Protein AF-X8EVR8-F1 (afdb_monomer_lite)

Secondary structure (DSSP, 8-state):
-HHHHHH-S---SS------SS--EEETTTTEEEEEETTEEEEEES-SGGGSTTTTTSTTHHHHHHHHHTTSS-------SS-TT-------GGGSS-TTHHHHHHHHHHHHHHHHHHHHTT-------------PPPPP---------------------------------------------------------SS--S-PPPP-SHHHHHHHHHHHHHHHHHHHT-

pLDDT: mean 71.97, std 21.54, range [31.59, 96.81]

InterPro domains:
  IPR025646 Domain of unknown function DUF4350 [PF14258] (2-68)

Radius of gyration: 44.34 Å; chains: 1; bounding box: 99×51×117 Å

Sequence (230 aa):
MREANRAGSVQFGPSNTYTAEQPLTSCYDGVLVRYRDRARTVTVVGNTTFMTNGNLLRAGNAALAMNLAGARPRLIWYAPQHIEGEKSASATLFDLIPSKVDWIVIQLCVTVILLAAWKGRRLGPLVAEDLRSWCERPRPSRAAADCTGPDGRGIGPPRHCAPRRCIGCCPRRPRSPRARSRRGDSRRPAQPIESRIGAAHTFRPAPATDTDLVHLARALDDIERQVAHR

Structure (mmCIF, N/CA/C/O backbone):
data_AF-X8EVR8-F1
#
_entry.id   AF-X8EVR8-F1
#
loop_
_atom_site.group_PDB
_atom_site.id
_atom_site.type_symbol
_atom_site.label_atom_id
_atom_site.label_alt_id
_atom_site.label_comp_id
_atom_site.label_asym_id
_atom_site.label_entity_id
_atom_site.label_seq_id
_atom_site.pdbx_PDB_ins_code
_atom_site.Cartn_x
_atom_site.Cartn_y
_atom_site.Cartn_z
_atom_site.occupancy
_atom_site.B_iso_or_equiv
_atom_site.auth_seq_id
_atom_site.auth_comp_id
_atom_site.auth_asym_id
_atom_site.auth_atom_id
_atom_site.pdbx_PDB_model_num
ATOM 1 N N . MET A 1 1 ? -2.691 -2.765 17.929 1.00 86.75 1 MET A N 1
ATOM 2 C CA . MET A 1 1 ? -3.763 -1.936 17.325 1.00 86.75 1 MET A CA 1
ATOM 3 C C . MET A 1 1 ? -5.024 -2.794 17.246 1.00 86.75 1 MET A C 1
ATOM 5 O O . MET A 1 1 ? -4.927 -3.905 16.743 1.00 86.75 1 MET A O 1
ATOM 9 N N . ARG A 1 2 ? -6.172 -2.375 17.802 1.00 91.44 2 ARG A N 1
ATOM 10 C CA . ARG A 1 2 ? -7.339 -3.277 17.978 1.00 91.44 2 ARG A CA 1
ATOM 11 C C . ARG A 1 2 ? -7.955 -3.696 16.641 1.00 91.44 2 ARG A C 1
ATOM 13 O O . ARG A 1 2 ? -8.396 -4.827 16.494 1.00 91.44 2 ARG A O 1
ATOM 20 N N . GLU A 1 3 ? -7.970 -2.778 15.689 1.00 92.62 3 GLU A N 1
ATOM 21 C CA . GLU A 1 3 ? -8.564 -2.901 14.362 1.00 92.62 3 GLU A CA 1
ATOM 22 C C . GLU A 1 3 ? -7.840 -3.963 13.524 1.00 92.62 3 GLU A C 1
ATOM 24 O O . GLU A 1 3 ? -8.486 -4.847 12.968 1.00 92.62 3 GLU A O 1
ATOM 29 N N . ALA A 1 4 ? -6.503 -3.922 13.526 1.00 93.62 4 ALA A N 1
ATOM 30 C CA . ALA A 1 4 ? -5.647 -4.924 12.892 1.00 93.62 4 ALA A CA 1
ATOM 31 C C . ALA A 1 4 ? -5.758 -6.287 13.590 1.00 93.62 4 ALA A C 1
ATOM 33 O O . ALA A 1 4 ? -6.004 -7.304 12.950 1.00 93.62 4 ALA A O 1
ATOM 34 N N . ASN A 1 5 ? -5.682 -6.302 14.926 1.00 93.81 5 ASN A N 1
ATOM 35 C CA . ASN A 1 5 ? -5.756 -7.545 15.698 1.00 93.81 5 ASN A CA 1
ATOM 36 C C . ASN A 1 5 ? -7.087 -8.285 15.483 1.00 93.81 5 ASN A C 1
ATOM 38 O O . ASN A 1 5 ? -7.112 -9.509 15.453 1.00 93.81 5 ASN A O 1
ATOM 42 N N . ARG A 1 6 ? -8.193 -7.549 15.320 1.00 93.81 6 ARG A N 1
ATOM 43 C CA . ARG A 1 6 ? -9.516 -8.121 15.023 1.00 93.81 6 ARG A CA 1
ATOM 44 C C . ARG A 1 6 ? -9.671 -8.592 13.583 1.00 93.81 6 ARG A C 1
ATOM 46 O O . ARG A 1 6 ? -10.482 -9.474 13.337 1.00 93.81 6 ARG A O 1
ATOM 53 N N . ALA A 1 7 ? -8.957 -7.976 12.645 1.00 94.31 7 ALA A N 1
ATOM 54 C CA . ALA A 1 7 ? -9.010 -8.365 11.241 1.00 94.31 7 ALA A CA 1
ATOM 55 C C . ALA A 1 7 ? -8.225 -9.654 10.959 1.00 94.31 7 ALA A C 1
ATOM 57 O O . ALA A 1 7 ? -8.539 -10.361 10.005 1.00 94.31 7 ALA A O 1
ATOM 58 N N . GLY A 1 8 ? -7.225 -9.973 11.787 1.00 94.12 8 GLY A N 1
ATOM 59 C CA . GLY A 1 8 ? -6.364 -11.134 11.581 1.00 94.12 8 GLY A CA 1
ATOM 60 C C . GLY A 1 8 ? -5.446 -10.938 10.376 1.00 94.12 8 GLY A C 1
ATOM 61 O O . GLY A 1 8 ? -4.913 -9.846 10.175 1.00 94.12 8 GLY A O 1
ATOM 62 N N . SER A 1 9 ? -5.237 -11.987 9.578 1.00 93.38 9 SER A N 1
ATOM 63 C CA . SER A 1 9 ? -4.397 -11.922 8.375 1.00 93.38 9 SER A CA 1
ATOM 64 C C . SER A 1 9 ? -5.064 -11.107 7.265 1.00 93.38 9 SER A C 1
ATOM 66 O O . SER A 1 9 ? -6.218 -11.360 6.931 1.00 93.38 9 SER A O 1
ATOM 68 N N . VAL A 1 10 ? -4.329 -10.188 6.641 1.00 94.69 10 VAL A N 1
ATOM 69 C CA . VAL A 1 10 ? -4.809 -9.302 5.564 1.00 94.69 10 VAL A CA 1
ATOM 70 C C . VAL A 1 10 ? -3.853 -9.395 4.377 1.00 94.69 10 VAL A C 1
ATOM 72 O O . VAL A 1 10 ? -2.647 -9.544 4.566 1.00 94.69 10 VAL A O 1
ATOM 75 N N . GLN A 1 11 ? -4.383 -9.318 3.157 1.00 92.69 11 GLN A N 1
ATOM 76 C CA . GLN A 1 11 ? -3.609 -9.417 1.922 1.00 92.69 11 GLN A CA 1
ATOM 77 C C . GLN A 1 11 ? -3.611 -8.074 1.179 1.00 92.69 11 GLN A C 1
ATOM 79 O O . GLN A 1 11 ? -4.592 -7.719 0.525 1.00 92.69 11 GLN A O 1
ATOM 84 N N . PHE A 1 12 ? -2.489 -7.352 1.254 1.00 88.94 12 PHE A N 1
ATOM 85 C CA . PHE A 1 12 ? -2.325 -6.016 0.661 1.00 88.94 12 PHE A CA 1
ATOM 86 C C . PHE A 1 12 ? -1.741 -6.011 -0.763 1.00 88.94 12 PHE A C 1
ATOM 88 O O . PHE A 1 12 ? -1.798 -4.985 -1.434 1.00 88.94 12 PHE A O 1
ATOM 95 N N . GLY A 1 13 ? -1.191 -7.130 -1.250 1.00 86.44 13 GLY A N 1
ATOM 96 C CA . GLY A 1 13 ? -0.432 -7.141 -2.509 1.00 86.44 13 GLY A CA 1
ATOM 97 C C . GLY A 1 13 ? 0.859 -6.308 -2.406 1.00 86.44 13 GLY A C 1
ATOM 98 O O . GLY A 1 13 ? 1.397 -6.183 -1.308 1.00 86.44 13 GLY A O 1
ATOM 99 N N . PRO A 1 14 ? 1.374 -5.740 -3.514 1.00 87.69 14 PRO A N 1
ATOM 100 C CA . PRO A 1 14 ? 2.495 -4.800 -3.472 1.00 87.69 14 PRO A CA 1
ATOM 101 C C . PRO A 1 14 ? 2.092 -3.562 -2.669 1.00 87.69 14 PRO A C 1
ATOM 103 O O . PRO A 1 14 ? 1.134 -2.886 -3.033 1.00 87.69 14 PRO A O 1
ATOM 106 N N . SER A 1 15 ? 2.776 -3.270 -1.569 1.00 91.19 15 SER A N 1
ATOM 107 C CA . SER A 1 15 ? 2.387 -2.197 -0.651 1.00 91.19 15 SER A CA 1
ATOM 108 C C . SER A 1 15 ? 3.592 -1.425 -0.153 1.00 91.19 15 SER A C 1
ATOM 110 O O . SER A 1 15 ? 4.652 -2.006 0.073 1.00 91.19 15 SER A O 1
ATOM 112 N N . ASN A 1 16 ? 3.399 -0.132 0.086 1.00 92.31 16 ASN A N 1
ATOM 113 C CA . ASN A 1 16 ? 4.415 0.687 0.727 1.00 92.31 16 ASN A CA 1
ATOM 114 C C . ASN A 1 16 ? 4.476 0.359 2.223 1.00 92.31 16 ASN A C 1
ATOM 116 O O . ASN A 1 16 ? 3.448 0.195 2.879 1.00 92.31 16 ASN A O 1
ATOM 120 N N . THR A 1 17 ? 5.680 0.273 2.769 1.00 93.19 17 THR A N 1
ATOM 121 C CA . THR A 1 17 ? 5.905 0.151 4.212 1.00 93.19 17 THR A CA 1
ATOM 122 C C . THR A 1 17 ? 6.392 1.483 4.749 1.00 93.19 17 THR A C 1
ATOM 124 O O . THR A 1 17 ? 7.238 2.127 4.129 1.00 93.19 17 THR A O 1
ATOM 127 N N . TYR A 1 18 ? 5.886 1.890 5.907 1.00 90.81 18 TYR A N 1
ATOM 128 C CA . TYR A 1 18 ? 6.268 3.148 6.533 1.00 90.81 18 TYR A CA 1
ATOM 129 C C . TYR A 1 18 ? 7.139 2.908 7.758 1.00 90.81 18 TYR A C 1
ATOM 131 O O . TYR A 1 18 ? 6.815 2.106 8.635 1.00 90.81 18 TYR A O 1
ATOM 139 N N . THR A 1 19 ? 8.216 3.678 7.837 1.00 90.69 19 THR A N 1
ATOM 140 C CA . THR A 1 19 ? 9.101 3.770 8.996 1.00 90.69 19 THR A CA 1
ATOM 141 C C . THR A 1 19 ? 9.134 5.215 9.471 1.00 90.69 19 THR A C 1
ATOM 143 O O . THR A 1 19 ? 9.054 6.136 8.660 1.00 90.69 19 THR A O 1
ATOM 146 N N . ALA A 1 20 ? 9.252 5.428 10.776 1.00 87.56 20 ALA A N 1
ATOM 147 C CA . ALA A 1 20 ? 9.381 6.759 11.353 1.00 87.56 20 ALA A CA 1
ATOM 148 C C . ALA A 1 20 ? 10.416 6.740 12.478 1.00 87.56 20 ALA A C 1
ATOM 150 O O . ALA A 1 20 ? 10.565 5.731 13.163 1.00 87.56 20 ALA A O 1
ATOM 151 N N . GLU A 1 21 ? 11.085 7.871 12.688 1.00 87.31 21 GLU A N 1
ATOM 152 C CA . GLU A 1 21 ? 11.989 8.082 13.829 1.00 87.31 21 GLU A CA 1
ATOM 153 C C . GLU A 1 21 ? 11.220 8.336 15.139 1.00 87.31 21 GLU A C 1
ATOM 155 O O . GLU A 1 21 ? 11.758 8.207 16.235 1.00 87.31 21 GLU A O 1
ATOM 160 N N . GLN A 1 22 ? 9.938 8.691 15.032 1.00 86.81 22 GLN A N 1
ATOM 161 C CA . GLN A 1 22 ? 9.045 8.941 16.161 1.00 86.81 22 GLN A CA 1
ATOM 162 C C . GLN A 1 22 ? 8.307 7.664 16.599 1.00 86.81 22 GLN A C 1
ATOM 164 O O . GLN A 1 22 ? 8.169 6.732 15.803 1.00 86.81 22 GLN A O 1
ATOM 169 N N . PRO A 1 23 ? 7.749 7.627 17.829 1.00 88.19 23 PRO A N 1
ATOM 170 C CA . PRO A 1 23 ? 6.961 6.494 18.306 1.00 88.19 23 PRO A CA 1
ATOM 171 C C . PRO A 1 23 ? 5.776 6.189 17.378 1.00 88.19 23 PRO A C 1
ATOM 173 O O . PRO A 1 23 ? 4.797 6.937 17.307 1.00 88.19 23 PRO A O 1
ATOM 176 N N . LEU A 1 24 ? 5.865 5.056 16.684 1.00 92.75 24 LEU A N 1
ATOM 177 C CA . LEU A 1 24 ? 4.905 4.594 15.689 1.00 92.75 24 LEU A CA 1
ATOM 178 C C . LEU A 1 24 ? 4.391 3.212 16.086 1.00 92.75 24 LEU A C 1
ATOM 180 O O . LEU A 1 24 ? 5.169 2.319 16.407 1.00 92.75 24 LEU A O 1
ATOM 184 N N . THR A 1 25 ? 3.075 3.006 16.038 1.00 94.44 25 THR A N 1
ATOM 185 C CA . THR A 1 25 ? 2.513 1.651 16.124 1.00 94.44 25 THR A CA 1
ATOM 186 C C . THR A 1 25 ? 2.374 1.091 14.715 1.00 94.44 25 THR A C 1
ATOM 188 O O . THR A 1 25 ? 1.519 1.565 13.965 1.00 94.44 25 THR A O 1
ATOM 191 N N . SER A 1 26 ? 3.178 0.090 14.361 1.00 93.94 26 SER A N 1
ATOM 192 C CA . SER A 1 26 ? 3.111 -0.610 13.075 1.00 93.94 26 SER A CA 1
ATOM 193 C C . SER A 1 26 ? 2.418 -1.973 13.196 1.00 93.94 26 SER A C 1
ATOM 195 O O . SER A 1 26 ? 2.435 -2.625 14.241 1.00 93.94 26 SER A O 1
ATOM 197 N N . CYS A 1 27 ? 1.752 -2.390 12.124 1.00 93.88 27 CYS A N 1
ATOM 198 C CA . CYS A 1 27 ? 1.138 -3.703 11.933 1.00 93.88 27 CYS A CA 1
ATOM 199 C C . CYS A 1 27 ? 1.382 -4.146 10.481 1.00 93.88 27 CYS A C 1
ATOM 201 O O . CYS A 1 27 ? 1.590 -3.295 9.613 1.00 93.88 27 CYS A O 1
ATOM 203 N N . TYR A 1 28 ? 1.325 -5.457 10.218 1.00 93.69 28 TYR A N 1
ATOM 204 C CA . TYR A 1 28 ? 1.562 -6.038 8.885 1.00 93.69 28 TYR A CA 1
ATOM 205 C C . TYR A 1 28 ? 2.886 -5.556 8.272 1.00 93.69 28 TYR A C 1
ATOM 207 O O . TYR A 1 28 ? 2.887 -4.927 7.220 1.00 93.69 28 TYR A O 1
ATOM 215 N N . ASP A 1 29 ? 3.993 -5.745 8.996 1.00 92.25 29 ASP A N 1
ATOM 216 C CA . ASP A 1 29 ? 5.346 -5.361 8.561 1.00 92.25 29 ASP A CA 1
ATOM 217 C C . ASP A 1 29 ? 5.496 -3.887 8.136 1.00 92.25 29 ASP A C 1
ATOM 219 O O . ASP A 1 29 ? 6.281 -3.537 7.262 1.00 92.25 29 ASP A O 1
ATOM 223 N N . GLY A 1 30 ? 4.731 -2.991 8.768 1.00 92.31 30 GLY A N 1
ATOM 224 C CA . GLY A 1 30 ? 4.800 -1.551 8.502 1.00 92.31 30 GLY A CA 1
ATOM 225 C C . GLY A 1 30 ? 3.890 -1.066 7.376 1.00 92.31 30 GLY A C 1
ATOM 226 O O . GLY A 1 30 ? 3.922 0.119 7.051 1.00 92.31 30 GLY A O 1
ATOM 227 N N . VAL A 1 31 ? 3.045 -1.929 6.806 1.00 95.00 31 VAL A N 1
ATOM 228 C CA . VAL A 1 31 ? 2.038 -1.517 5.812 1.00 95.00 31 VAL A CA 1
ATOM 229 C C . VAL A 1 31 ? 0.924 -0.691 6.451 1.00 95.00 31 VAL A C 1
ATOM 231 O O . VAL A 1 31 ? 0.428 0.262 5.852 1.00 95.00 31 VAL A O 1
ATOM 234 N N . LEU A 1 32 ? 0.527 -1.034 7.677 1.00 94.75 32 LEU A N 1
ATOM 235 C CA . LEU A 1 32 ? -0.442 -0.269 8.455 1.00 94.75 32 LEU A CA 1
ATOM 236 C C . LEU A 1 32 ? 0.273 0.385 9.625 1.00 94.75 32 LEU A C 1
ATOM 238 O O . LEU A 1 32 ? 0.813 -0.306 10.491 1.00 94.75 32 LEU A O 1
ATOM 242 N N . VAL A 1 33 ? 0.225 1.709 9.692 1.00 95.62 33 VAL A N 1
ATOM 243 C CA . VAL A 1 33 ? 0.885 2.448 10.765 1.00 95.62 33 VAL A CA 1
ATOM 244 C C . VAL A 1 33 ? -0.035 3.484 11.386 1.00 95.62 33 VAL A C 1
ATOM 246 O O . VAL A 1 33 ? -0.899 4.063 10.726 1.00 95.62 33 VAL A O 1
ATOM 249 N N . ARG A 1 34 ? 0.136 3.718 12.686 1.00 94.31 34 ARG A N 1
ATOM 250 C CA . ARG A 1 34 ? -0.599 4.735 13.437 1.00 94.31 34 ARG A CA 1
ATOM 251 C C . ARG A 1 34 ? 0.353 5.557 14.275 1.00 94.31 34 ARG A C 1
ATOM 253 O O . ARG A 1 34 ? 1.092 5.010 15.094 1.00 94.31 34 ARG A O 1
ATOM 260 N N . TYR A 1 35 ? 0.253 6.866 14.114 1.00 93.94 35 TYR A N 1
ATOM 261 C CA . TYR A 1 35 ? 0.981 7.844 14.909 1.00 93.94 35 TYR A CA 1
ATOM 262 C C . TYR A 1 35 ? 0.028 8.909 15.446 1.00 93.94 35 TYR A C 1
ATOM 264 O O . TYR A 1 35 ? -1.134 9.022 15.032 1.00 93.94 35 TYR A O 1
ATOM 272 N N . ARG A 1 36 ? 0.519 9.680 16.414 1.00 93.12 36 ARG A N 1
ATOM 273 C CA . ARG A 1 36 ? -0.162 10.883 16.885 1.00 93.12 36 ARG A CA 1
ATOM 274 C C . ARG A 1 36 ? 0.520 12.106 16.298 1.00 93.12 36 ARG A C 1
ATOM 276 O O . ARG A 1 36 ? 1.701 12.316 16.534 1.00 93.12 36 ARG A O 1
ATOM 283 N N . ASP A 1 37 ? -0.249 12.916 15.585 1.00 90.75 37 ASP A N 1
ATOM 284 C CA . ASP A 1 37 ? 0.129 14.280 15.231 1.00 90.75 37 ASP A CA 1
ATOM 285 C C . ASP A 1 37 ? -0.597 15.229 16.184 1.00 90.75 37 ASP A C 1
ATOM 287 O O . ASP A 1 37 ? -1.811 15.442 16.081 1.00 90.75 37 ASP A O 1
ATOM 291 N N . ARG A 1 38 ? 0.138 15.757 17.167 1.00 89.31 38 ARG A N 1
ATOM 292 C CA . ARG A 1 38 ? -0.410 16.587 18.250 1.00 89.31 38 ARG A CA 1
ATOM 293 C C . ARG A 1 38 ? -1.577 15.876 18.959 1.00 89.31 38 ARG A C 1
ATOM 295 O O . ARG A 1 38 ? -1.378 14.856 19.610 1.00 89.31 38 ARG A O 1
ATOM 302 N N . ALA A 1 39 ? -2.802 16.390 18.820 1.00 89.19 39 ALA A N 1
ATOM 303 C CA . ALA A 1 39 ? -4.020 15.816 19.400 1.00 89.19 39 ALA A CA 1
ATOM 304 C C . ALA A 1 39 ? -4.769 14.856 18.450 1.00 89.19 39 ALA A C 1
ATOM 306 O O . ALA A 1 39 ? -5.809 14.300 18.812 1.00 89.19 39 ALA A O 1
ATOM 307 N N . ARG A 1 40 ? -4.285 14.662 17.217 1.00 90.69 40 ARG A N 1
ATOM 308 C CA . ARG A 1 40 ? -4.940 13.844 16.190 1.00 90.69 40 ARG A CA 1
ATOM 309 C C . ARG A 1 40 ? -4.251 12.492 16.087 1.00 90.69 40 ARG A C 1
ATOM 311 O O . ARG A 1 40 ? -3.033 12.385 16.090 1.00 90.69 40 ARG A O 1
ATOM 318 N N . THR A 1 41 ? -5.050 11.435 15.999 1.00 91.62 41 THR A N 1
ATOM 319 C CA . THR A 1 41 ? -4.545 10.096 15.679 1.00 91.62 41 THR A CA 1
ATOM 320 C C . THR A 1 41 ? -4.670 9.902 14.180 1.00 91.62 41 THR A C 1
ATOM 322 O O . THR A 1 41 ? -5.785 9.956 13.661 1.00 91.62 41 THR A O 1
ATOM 325 N N . VAL A 1 42 ? -3.547 9.677 13.509 1.00 92.69 42 VAL A N 1
ATOM 326 C CA . VAL A 1 42 ? -3.492 9.452 12.064 1.00 92.69 42 VAL A CA 1
ATOM 327 C C . VAL A 1 42 ? -3.152 7.987 11.832 1.00 92.69 42 VAL A C 1
ATOM 329 O O . VAL A 1 42 ? -2.245 7.444 12.460 1.00 92.69 42 VAL A O 1
ATOM 332 N N . THR A 1 43 ? -3.927 7.329 10.974 1.00 93.50 43 THR A N 1
ATOM 333 C CA . THR A 1 43 ? -3.663 5.955 10.534 1.00 93.50 43 THR A CA 1
ATOM 334 C C . THR A 1 43 ? -3.409 5.992 9.038 1.00 93.50 43 THR A C 1
ATOM 336 O O . THR A 1 43 ? -4.216 6.557 8.304 1.00 93.50 43 THR A O 1
ATOM 339 N N . VAL A 1 44 ? -2.294 5.414 8.610 1.00 93.56 44 VAL A N 1
ATOM 340 C CA . VAL A 1 44 ? -1.862 5.376 7.212 1.00 93.56 44 VAL A CA 1
ATOM 341 C C . VAL A 1 44 ? -1.777 3.919 6.785 1.00 93.56 44 VAL A C 1
ATOM 343 O O . VAL A 1 44 ? -1.311 3.072 7.551 1.00 93.56 44 VAL A O 1
ATOM 346 N N . VAL A 1 45 ? -2.253 3.633 5.574 1.00 93.62 45 VAL A N 1
ATOM 347 C CA . VAL A 1 45 ? -2.204 2.300 4.972 1.00 93.62 45 VAL A CA 1
ATOM 348 C C . VAL A 1 45 ? -1.450 2.393 3.657 1.00 93.62 45 VAL A C 1
ATOM 350 O O . VAL A 1 45 ? -1.791 3.212 2.808 1.00 93.62 45 VAL A O 1
ATOM 353 N N . GLY A 1 46 ? -0.437 1.550 3.487 1.00 92.50 46 GLY A N 1
ATOM 354 C CA . GLY A 1 46 ? 0.465 1.585 2.336 1.00 92.50 46 GLY A CA 1
ATOM 355 C C . GLY A 1 46 ? -0.107 1.032 1.041 1.00 92.50 46 GLY A C 1
ATOM 356 O O . GLY A 1 46 ? 0.579 1.040 0.021 1.00 92.50 46 GLY A O 1
ATOM 357 N N . ASN A 1 47 ? -1.343 0.535 1.074 1.00 91.56 47 ASN A N 1
ATOM 358 C CA . ASN A 1 47 ? -2.103 0.192 -0.114 1.00 91.56 47 ASN A CA 1
ATOM 359 C C . ASN A 1 47 ? -3.612 0.292 0.167 1.00 91.56 47 ASN A C 1
ATOM 361 O O . ASN A 1 47 ? -4.072 -0.079 1.244 1.00 91.56 47 ASN A O 1
ATOM 365 N N . THR A 1 48 ? -4.385 0.758 -0.812 1.00 89.31 48 THR A N 1
ATOM 366 C CA . THR A 1 48 ? -5.854 0.821 -0.799 1.00 89.31 48 THR A CA 1
ATOM 367 C C . THR A 1 48 ? -6.518 -0.361 -1.517 1.00 89.31 48 THR A C 1
ATOM 369 O O . THR A 1 48 ? -7.731 -0.538 -1.411 1.00 89.31 48 THR A O 1
ATOM 372 N N . THR A 1 49 ? -5.756 -1.216 -2.207 1.00 89.69 49 THR A N 1
ATOM 373 C CA . THR A 1 49 ? -6.269 -2.361 -2.982 1.00 89.69 49 THR A CA 1
ATOM 374 C C . THR A 1 49 ? -7.102 -3.324 -2.147 1.00 89.69 49 THR A C 1
ATOM 376 O O . THR A 1 49 ? -8.079 -3.863 -2.662 1.00 89.69 49 THR A O 1
ATOM 379 N N . PHE A 1 50 ? -6.800 -3.502 -0.858 1.00 91.19 50 PHE A N 1
ATOM 380 C CA . PHE A 1 50 ? -7.592 -4.347 0.045 1.00 91.19 50 PHE A CA 1
ATOM 381 C C . PHE A 1 50 ? -9.054 -3.872 0.190 1.00 91.19 50 PHE A C 1
ATOM 383 O O . PHE A 1 50 ? -9.927 -4.676 0.507 1.00 91.19 50 PHE A O 1
ATOM 390 N N . MET A 1 51 ? -9.336 -2.592 -0.085 1.00 90.62 51 MET A N 1
ATOM 391 C CA . MET A 1 51 ? -10.681 -1.997 -0.052 1.00 90.62 51 MET A CA 1
ATOM 392 C C . MET A 1 51 ? -11.406 -2.074 -1.404 1.00 90.62 51 MET A C 1
ATOM 394 O O . MET A 1 51 ? -12.543 -1.624 -1.518 1.00 90.62 51 MET A O 1
ATOM 398 N N . THR A 1 52 ? -10.770 -2.617 -2.446 1.00 90.94 52 THR A N 1
ATOM 399 C CA . THR A 1 52 ? -11.390 -2.759 -3.773 1.00 90.94 52 THR A CA 1
ATOM 400 C C . THR A 1 52 ? -12.310 -3.973 -3.819 1.00 90.94 52 THR A C 1
ATOM 402 O O . THR A 1 52 ? -12.006 -5.012 -3.229 1.00 90.94 52 THR A O 1
ATOM 405 N N . ASN A 1 53 ? -13.416 -3.874 -4.566 1.00 91.81 53 ASN A N 1
ATOM 406 C CA . ASN A 1 53 ? -14.438 -4.928 -4.658 1.00 91.81 53 ASN A CA 1
ATOM 407 C C . ASN A 1 53 ? -13.858 -6.318 -4.978 1.00 91.81 53 ASN A C 1
ATOM 409 O O . ASN A 1 53 ? -14.312 -7.315 -4.427 1.00 91.81 53 ASN A O 1
ATOM 413 N N . GLY A 1 54 ? -12.812 -6.391 -5.809 1.00 91.50 54 GLY A N 1
ATOM 414 C CA . GLY A 1 54 ? -12.162 -7.657 -6.169 1.00 91.50 54 GLY A CA 1
ATOM 415 C C . GLY A 1 54 ? -11.312 -8.296 -5.061 1.00 91.50 54 GLY A C 1
ATOM 416 O O . GLY A 1 54 ? -10.987 -9.480 -5.149 1.00 91.50 54 GLY A O 1
ATOM 417 N N . ASN A 1 55 ? -10.946 -7.540 -4.023 1.00 92.88 55 ASN A N 1
ATOM 418 C CA . ASN A 1 55 ? -10.055 -7.995 -2.954 1.00 92.88 55 ASN A CA 1
ATOM 419 C C . ASN A 1 55 ? -10.707 -8.011 -1.567 1.00 92.88 55 ASN A C 1
ATOM 421 O O . ASN A 1 55 ? -10.118 -8.586 -0.656 1.00 92.88 55 ASN A O 1
ATOM 425 N N . LEU A 1 56 ? -11.908 -7.448 -1.393 1.00 92.31 56 LEU A N 1
ATOM 426 C CA . LEU A 1 56 ? -12.620 -7.422 -0.106 1.00 92.31 56 LEU A CA 1
ATOM 427 C C . LEU A 1 56 ? -12.806 -8.821 0.505 1.00 92.31 56 LEU A C 1
ATOM 429 O O . LEU A 1 56 ? -12.626 -8.999 1.707 1.00 92.31 56 LEU A O 1
ATOM 433 N N . LEU A 1 57 ? -13.128 -9.814 -0.329 1.00 91.25 57 LEU A N 1
ATOM 434 C CA . LEU A 1 57 ? -13.377 -11.199 0.093 1.00 91.25 57 LEU A CA 1
ATOM 435 C C . LEU A 1 57 ? -12.097 -11.990 0.411 1.00 91.25 57 LEU A C 1
ATOM 437 O O . LEU A 1 57 ? -12.178 -13.140 0.838 1.00 91.25 57 LEU A O 1
ATOM 441 N N . ARG A 1 58 ? -10.912 -11.417 0.175 1.00 92.31 58 ARG A N 1
ATOM 442 C CA . ARG A 1 58 ? -9.643 -12.114 0.398 1.00 92.31 58 ARG A CA 1
ATOM 443 C C . ARG A 1 58 ? -9.194 -11.942 1.843 1.00 92.31 58 ARG A C 1
ATOM 445 O O . ARG A 1 58 ? -9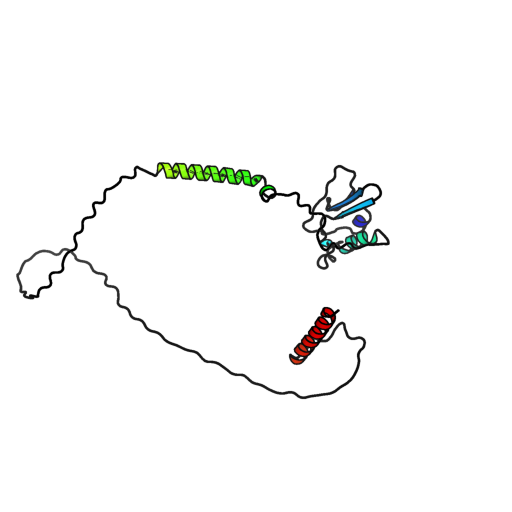.003 -10.819 2.304 1.00 92.31 58 ARG A O 1
ATOM 452 N N . ALA A 1 59 ? -8.960 -13.063 2.525 1.00 92.81 59 ALA A N 1
ATOM 453 C CA . ALA A 1 59 ? -8.487 -13.090 3.908 1.00 92.81 59 ALA A CA 1
ATOM 454 C C . ALA A 1 59 ? -9.319 -12.147 4.812 1.00 92.81 59 ALA A C 1
ATOM 456 O O . ALA A 1 59 ? -10.547 -12.160 4.762 1.00 92.81 59 ALA A O 1
ATOM 457 N N . GLY A 1 60 ? -8.665 -11.324 5.630 1.00 93.38 60 GLY A N 1
ATOM 458 C CA . GLY A 1 60 ? -9.279 -10.343 6.523 1.00 93.38 60 GLY A CA 1
ATOM 459 C C . GLY A 1 60 ? -9.482 -8.953 5.915 1.00 93.38 60 GLY A C 1
ATOM 460 O O . GLY A 1 60 ? -9.670 -8.002 6.672 1.00 93.38 60 GLY A O 1
ATOM 461 N N . ASN A 1 61 ? -9.427 -8.784 4.588 1.00 95.31 61 ASN A N 1
ATOM 462 C CA . ASN A 1 61 ? -9.476 -7.463 3.944 1.00 95.31 61 ASN A CA 1
ATOM 463 C C . ASN A 1 61 ? -10.753 -6.680 4.289 1.00 95.31 61 ASN A C 1
ATOM 465 O O . ASN A 1 61 ? -10.672 -5.535 4.741 1.00 95.31 61 ASN A O 1
ATOM 469 N N . ALA A 1 62 ? -11.926 -7.309 4.159 1.00 94.88 62 ALA A N 1
ATOM 470 C CA . ALA A 1 62 ? -13.195 -6.705 4.564 1.00 94.88 62 ALA A CA 1
ATOM 471 C C . ALA A 1 62 ? -13.227 -6.371 6.063 1.00 94.88 62 ALA A C 1
ATOM 473 O O . ALA A 1 62 ? -13.653 -5.281 6.446 1.00 94.88 62 ALA A O 1
ATOM 474 N N . ALA A 1 63 ? -12.741 -7.283 6.910 1.00 95.12 63 ALA A N 1
ATOM 475 C CA . ALA A 1 63 ? -12.706 -7.073 8.353 1.00 95.12 63 ALA A CA 1
ATOM 476 C C . ALA A 1 63 ? -11.816 -5.879 8.719 1.00 95.12 63 ALA A C 1
ATOM 478 O O . ALA A 1 63 ? -12.219 -5.042 9.523 1.00 95.12 63 ALA A O 1
ATOM 479 N N . LEU A 1 64 ? -10.643 -5.743 8.091 1.00 95.06 64 LEU A N 1
ATOM 480 C CA . LEU A 1 64 ? -9.771 -4.593 8.303 1.00 95.06 64 LEU A CA 1
ATOM 481 C C . LEU A 1 64 ? -10.427 -3.297 7.830 1.00 95.06 64 LEU A C 1
ATOM 483 O O . LEU A 1 64 ? -10.434 -2.323 8.581 1.00 95.06 64 LEU A O 1
ATOM 487 N N . ALA A 1 65 ? -11.000 -3.283 6.623 1.00 93.75 65 ALA A N 1
ATOM 488 C CA . ALA A 1 65 ? -11.659 -2.102 6.072 1.00 93.75 65 ALA A CA 1
ATOM 489 C C . ALA A 1 65 ? -12.791 -1.618 6.991 1.00 93.75 65 ALA A C 1
ATOM 491 O O . ALA A 1 65 ? -12.840 -0.439 7.345 1.00 93.75 65 ALA A O 1
ATOM 492 N N . MET A 1 66 ? -13.640 -2.539 7.453 1.00 92.75 66 MET A N 1
ATOM 493 C CA . MET A 1 66 ? -14.745 -2.228 8.360 1.00 92.75 66 MET A CA 1
ATOM 494 C C . MET A 1 66 ? -14.262 -1.839 9.758 1.00 92.75 66 MET A C 1
ATOM 496 O O . MET A 1 66 ? -14.817 -0.921 10.354 1.00 92.75 66 MET A O 1
ATOM 500 N N . ASN A 1 67 ? -13.202 -2.464 10.280 1.00 93.81 67 ASN A N 1
ATOM 501 C CA . ASN A 1 67 ? -12.633 -2.085 11.574 1.00 93.81 67 ASN A CA 1
ATOM 502 C C . ASN A 1 67 ? -12.003 -0.684 11.540 1.00 93.81 67 ASN A C 1
ATOM 504 O O . ASN A 1 67 ? -12.096 0.042 12.528 1.00 93.81 67 ASN A O 1
ATOM 508 N N . LEU A 1 68 ? -11.373 -0.300 10.424 1.00 92.81 68 LEU A N 1
ATOM 509 C CA . LEU A 1 68 ? -10.809 1.039 10.232 1.00 92.81 68 LEU A CA 1
ATOM 510 C C . LEU A 1 68 ? -11.911 2.090 10.053 1.00 92.81 68 LEU A C 1
ATOM 512 O O . LEU A 1 68 ? -11.882 3.124 10.719 1.00 92.81 68 LEU A O 1
ATOM 516 N N . ALA A 1 69 ? -12.902 1.810 9.205 1.00 91.31 69 ALA A N 1
ATOM 517 C CA . ALA A 1 69 ? -14.038 2.698 8.961 1.00 91.31 69 ALA A CA 1
ATOM 518 C C . ALA A 1 69 ? -14.931 2.861 10.206 1.00 91.31 69 ALA A C 1
ATOM 520 O O . ALA A 1 69 ? -15.389 3.960 10.510 1.00 91.31 69 ALA A O 1
ATOM 521 N N . GLY A 1 70 ? -15.133 1.774 10.954 1.00 90.81 70 GLY A N 1
ATOM 522 C CA . GLY A 1 70 ? -15.951 1.709 12.165 1.00 90.81 70 GLY A CA 1
ATOM 523 C C . GLY A 1 70 ? -15.217 2.081 13.454 1.00 90.81 70 GLY A C 1
ATOM 524 O O . GLY A 1 70 ? -15.789 1.956 14.536 1.00 90.81 70 GLY A O 1
ATOM 525 N N . ALA A 1 71 ? -13.964 2.544 13.383 1.00 88.25 71 ALA A N 1
ATOM 526 C CA . ALA A 1 71 ? -13.208 2.952 14.570 1.00 88.25 71 ALA A CA 1
ATOM 527 C C . ALA A 1 71 ? -13.839 4.159 15.294 1.00 88.25 71 ALA A C 1
ATOM 529 O O . ALA A 1 71 ? -13.579 4.380 16.480 1.00 88.25 71 ALA A O 1
ATOM 530 N N . ARG A 1 72 ? -14.657 4.954 14.590 1.00 89.00 72 ARG A N 1
ATOM 531 C CA . ARG A 1 72 ? -15.392 6.108 15.123 1.00 89.00 72 ARG A CA 1
ATOM 532 C C . ARG A 1 72 ? -16.848 6.077 14.645 1.00 89.00 72 ARG A C 1
ATOM 534 O O . ARG A 1 72 ? -17.100 5.603 13.544 1.00 89.00 72 ARG A O 1
ATOM 541 N N . PRO A 1 73 ? -17.797 6.644 15.415 1.00 90.25 73 PRO A N 1
ATOM 542 C CA . PRO A 1 73 ? -19.213 6.665 15.035 1.00 90.25 73 PRO A CA 1
ATOM 543 C C . PRO A 1 73 ? -19.506 7.552 13.816 1.00 90.25 73 PRO A C 1
ATOM 545 O O . PRO A 1 73 ? -20.519 7.370 13.152 1.00 90.25 73 PRO A O 1
ATOM 548 N N . ARG A 1 74 ? -18.632 8.522 13.517 1.00 92.12 74 ARG A N 1
ATOM 549 C CA . ARG A 1 74 ? -18.748 9.406 12.356 1.00 92.12 74 ARG A CA 1
ATOM 550 C C . ARG A 1 74 ? -17.577 9.168 11.412 1.00 92.12 74 ARG A C 1
ATOM 552 O O . ARG A 1 74 ? -16.432 9.438 11.776 1.00 92.12 74 ARG A O 1
ATOM 559 N N . LEU A 1 75 ? -17.895 8.723 10.201 1.00 91.88 75 LEU A N 1
ATOM 560 C CA . LEU A 1 75 ? -16.960 8.572 9.094 1.00 91.88 75 LEU A CA 1
ATOM 561 C C . LEU A 1 75 ? -17.233 9.667 8.062 1.00 91.88 75 LEU A C 1
ATOM 563 O O . LEU A 1 75 ? -18.368 9.846 7.628 1.00 91.88 75 LEU A O 1
ATOM 567 N N . ILE A 1 76 ? -16.195 10.407 7.685 1.00 91.94 76 ILE A N 1
ATOM 568 C CA . ILE A 1 76 ? -16.251 11.358 6.575 1.00 91.94 76 ILE A CA 1
ATOM 569 C C . ILE A 1 76 ? -15.359 10.788 5.485 1.00 91.94 76 ILE A C 1
ATOM 571 O O . ILE A 1 76 ? -14.158 10.626 5.696 1.00 91.94 76 ILE A O 1
ATOM 575 N N . TRP A 1 77 ? -15.957 10.455 4.345 1.00 88.81 77 TRP A N 1
ATOM 576 C CA . TRP A 1 77 ? -15.214 9.974 3.192 1.00 88.81 77 TRP A CA 1
ATOM 577 C C . TRP A 1 77 ? -14.755 11.162 2.355 1.00 88.81 77 TRP A C 1
ATOM 579 O O . TRP A 1 77 ? -15.573 11.882 1.785 1.00 88.81 77 TRP A O 1
ATOM 589 N N . TYR A 1 78 ? -13.444 11.374 2.304 1.00 87.69 78 TYR A N 1
ATOM 590 C CA . TYR A 1 78 ? -12.838 12.394 1.461 1.00 87.69 78 TYR A CA 1
ATOM 591 C C . TYR A 1 78 ? -12.267 11.727 0.211 1.00 87.69 78 TYR A C 1
ATOM 593 O O . TYR A 1 78 ? -11.301 10.972 0.294 1.00 87.69 78 TYR A O 1
ATOM 601 N N . ALA A 1 79 ? -12.888 11.993 -0.937 1.00 86.19 79 ALA A N 1
ATOM 602 C CA . ALA A 1 79 ? -12.425 11.551 -2.246 1.00 86.19 79 ALA A CA 1
ATOM 603 C C . ALA A 1 79 ? -12.014 12.794 -3.046 1.00 86.19 79 ALA A C 1
ATOM 605 O O . ALA A 1 79 ? -12.880 13.455 -3.624 1.00 86.19 79 ALA A O 1
ATOM 606 N N . PRO A 1 80 ? -10.728 13.174 -3.027 1.00 81.75 80 PRO A N 1
ATOM 607 C CA . PRO A 1 80 ? -10.288 14.337 -3.772 1.00 81.75 80 PRO A CA 1
ATOM 608 C C . PRO A 1 80 ? -10.352 14.046 -5.277 1.00 81.75 80 PRO A C 1
ATOM 610 O O . PRO A 1 80 ? -10.023 12.948 -5.720 1.00 81.75 80 PRO A O 1
ATOM 613 N N . GLN A 1 81 ? -10.783 15.030 -6.069 1.00 76.94 81 GLN A N 1
ATOM 614 C CA . GLN A 1 81 ? -10.841 14.904 -7.534 1.00 76.94 81 GLN A CA 1
ATOM 615 C C . GLN A 1 81 ? -9.449 14.984 -8.180 1.00 76.94 81 GLN A C 1
ATOM 617 O O . GLN A 1 81 ? -9.249 14.496 -9.286 1.00 76.94 81 GLN A O 1
ATOM 622 N N . HIS A 1 82 ? -8.488 15.566 -7.459 1.00 73.38 82 HIS A N 1
ATOM 623 C CA . HIS A 1 82 ? -7.082 15.669 -7.828 1.00 73.38 82 HIS A CA 1
ATOM 624 C C . HIS A 1 82 ? -6.240 15.220 -6.635 1.00 73.38 82 HIS A C 1
ATOM 626 O O . HIS A 1 82 ? -6.586 15.523 -5.496 1.00 73.38 82 HIS A O 1
ATOM 632 N N . ILE A 1 83 ? -5.155 14.483 -6.869 1.00 63.94 83 ILE A N 1
ATOM 633 C CA . ILE A 1 83 ? -4.287 13.996 -5.791 1.00 63.94 83 ILE A CA 1
ATOM 634 C C . ILE A 1 83 ? -3.501 15.185 -5.218 1.00 63.94 83 ILE A C 1
ATOM 636 O O . ILE A 1 83 ? -2.406 15.520 -5.655 1.00 63.94 83 ILE A O 1
ATOM 640 N N . GLU A 1 84 ? -4.097 15.851 -4.235 1.00 62.41 84 GLU A N 1
ATOM 641 C CA . GLU A 1 84 ? -3.469 16.896 -3.433 1.00 62.41 84 GLU A CA 1
ATOM 642 C C . GLU A 1 84 ? -2.428 16.240 -2.515 1.00 62.41 84 GLU A C 1
ATOM 644 O O . GLU A 1 84 ? -2.780 15.547 -1.559 1.00 62.41 84 GLU A O 1
ATOM 649 N N . GLY A 1 85 ? -1.140 16.413 -2.811 1.00 56.06 85 GLY A N 1
ATOM 650 C CA . GLY A 1 85 ? -0.062 15.862 -1.979 1.00 56.06 85 GLY A CA 1
ATOM 651 C C . GLY A 1 85 ? 1.145 15.367 -2.758 1.00 56.06 85 GLY A C 1
ATOM 652 O O . GLY A 1 85 ? 2.249 15.364 -2.216 1.00 56.06 85 GLY A O 1
ATOM 653 N N . GLU A 1 86 ? 0.986 15.075 -4.047 1.00 49.53 86 GLU A N 1
ATOM 654 C CA . GLU A 1 86 ? 2.126 15.004 -4.953 1.00 49.53 86 GLU A CA 1
ATOM 655 C C . GLU A 1 86 ? 2.512 16.431 -5.345 1.00 49.53 86 GLU A C 1
ATOM 657 O O . GLU A 1 86 ? 2.373 16.870 -6.483 1.00 49.53 86 GLU A O 1
ATOM 662 N N . LYS A 1 87 ? 3.117 17.164 -4.403 1.00 45.75 87 LYS A N 1
ATOM 663 C CA . LYS A 1 87 ? 4.296 17.898 -4.845 1.00 45.75 87 LYS A CA 1
ATOM 664 C C . LYS A 1 87 ? 5.268 16.793 -5.205 1.00 45.75 87 LYS A C 1
ATOM 666 O O . LYS A 1 87 ? 6.014 16.330 -4.346 1.00 45.75 87 LYS A O 1
ATOM 671 N N . SER A 1 88 ? 5.226 16.338 -6.456 1.00 51.34 88 SER A N 1
ATOM 672 C CA . SER A 1 88 ? 6.446 15.890 -7.088 1.00 51.34 88 SER A CA 1
ATOM 673 C C . SER A 1 88 ? 7.398 17.051 -6.818 1.00 51.34 88 SER A C 1
ATOM 675 O O . SER A 1 88 ? 7.325 18.094 -7.471 1.00 51.34 88 SER A O 1
ATOM 677 N N . ALA A 1 89 ? 8.233 16.933 -5.774 1.00 49.75 89 ALA A N 1
ATOM 678 C CA . ALA A 1 89 ? 9.514 17.612 -5.782 1.00 49.75 89 ALA A CA 1
ATOM 679 C C . ALA A 1 89 ? 9.989 17.406 -7.207 1.00 49.75 89 ALA A C 1
ATOM 681 O O . ALA A 1 89 ? 9.826 16.289 -7.697 1.00 49.75 89 ALA A O 1
ATOM 682 N N . SER A 1 90 ? 10.357 18.484 -7.891 1.00 50.97 90 SER A N 1
ATOM 683 C CA . SER A 1 90 ? 10.762 18.501 -9.291 1.00 50.97 90 SER A CA 1
ATOM 684 C C . SER A 1 90 ? 11.906 17.509 -9.494 1.00 50.97 90 SER A C 1
ATOM 686 O O . SER A 1 90 ? 13.074 17.874 -9.562 1.00 50.97 90 SER A O 1
ATOM 688 N N . ALA A 1 91 ? 11.546 16.235 -9.508 1.00 52.84 91 ALA A N 1
ATOM 689 C CA . ALA A 1 91 ? 12.359 15.073 -9.673 1.00 52.84 91 ALA A CA 1
ATOM 690 C C . ALA A 1 91 ? 12.462 15.052 -11.173 1.00 52.84 91 ALA A C 1
ATOM 692 O O . ALA A 1 91 ? 11.600 14.556 -11.903 1.00 52.84 91 ALA A O 1
ATOM 693 N N . THR A 1 92 ? 13.459 15.798 -11.631 1.00 61.97 92 THR A N 1
ATOM 694 C CA . THR A 1 92 ? 13.899 15.778 -13.011 1.00 61.97 92 THR A CA 1
ATOM 695 C C . THR A 1 92 ? 13.984 14.309 -13.419 1.00 61.97 92 THR A C 1
ATOM 697 O O . THR A 1 92 ? 14.332 13.477 -12.592 1.00 61.97 92 THR A O 1
ATOM 700 N N . LEU A 1 93 ? 13.677 13.952 -14.665 1.00 61.75 93 LEU A N 1
ATOM 701 C CA . LEU A 1 93 ? 13.684 12.550 -15.120 1.00 61.75 93 LEU A CA 1
ATOM 702 C C . LEU A 1 93 ? 14.966 11.772 -14.735 1.00 61.75 93 LEU A C 1
ATOM 704 O O . LEU A 1 93 ? 14.923 10.555 -14.601 1.00 61.75 93 LEU A O 1
ATOM 708 N N . PHE A 1 94 ? 16.077 12.481 -14.506 1.00 67.00 94 PHE A N 1
ATOM 709 C CA . PHE A 1 94 ? 17.349 11.973 -13.987 1.00 67.00 94 PHE A CA 1
ATOM 710 C C . PHE A 1 94 ? 17.332 11.476 -12.529 1.00 67.00 94 PHE A C 1
ATOM 712 O O . PHE A 1 94 ? 18.177 10.671 -12.169 1.00 67.00 94 PHE A O 1
ATOM 719 N N . ASP A 1 95 ? 16.382 11.904 -11.706 1.00 66.06 95 ASP A N 1
ATOM 720 C CA . ASP A 1 95 ? 16.233 11.525 -10.292 1.00 66.06 95 ASP A CA 1
ATOM 721 C C . ASP A 1 95 ? 15.501 10.176 -10.135 1.00 66.06 95 ASP A C 1
ATOM 723 O O . ASP A 1 95 ? 15.625 9.476 -9.134 1.00 66.06 95 ASP A O 1
ATOM 727 N N . LEU A 1 96 ? 14.761 9.770 -11.175 1.00 68.00 96 LEU A N 1
ATOM 728 C CA . LEU A 1 96 ? 14.175 8.430 -11.294 1.00 68.00 96 LEU A CA 1
ATOM 729 C C . LEU A 1 96 ? 15.166 7.401 -11.850 1.00 68.00 96 LEU A C 1
ATOM 731 O O . LEU A 1 96 ? 14.852 6.208 -11.893 1.00 68.00 96 LEU A O 1
ATOM 735 N N . ILE A 1 97 ? 16.341 7.839 -12.304 1.00 74.81 97 ILE A N 1
ATOM 736 C CA . ILE A 1 97 ? 17.364 6.946 -12.828 1.00 74.81 97 ILE A CA 1
ATOM 737 C C . ILE A 1 97 ? 18.041 6.252 -11.637 1.00 74.81 97 ILE A C 1
ATOM 739 O O . ILE A 1 97 ? 18.634 6.920 -10.791 1.00 74.81 97 ILE A O 1
ATOM 743 N N . PRO A 1 98 ? 17.990 4.909 -11.545 1.00 74.19 98 PRO A N 1
ATOM 744 C CA . PRO A 1 98 ? 18.692 4.186 -10.495 1.00 74.19 98 PRO A CA 1
ATOM 745 C C . PRO A 1 98 ? 20.186 4.513 -10.542 1.00 74.19 98 PRO A C 1
ATOM 747 O O . PRO A 1 98 ? 20.776 4.500 -11.620 1.00 74.19 98 PRO A O 1
ATOM 750 N N . SER A 1 99 ? 20.833 4.673 -9.385 1.00 75.00 99 SER A N 1
ATOM 751 C CA . SER A 1 99 ? 22.280 4.957 -9.263 1.00 75.00 99 SER A CA 1
ATOM 752 C C . SER A 1 99 ? 23.202 3.964 -9.993 1.00 75.00 99 SER A C 1
ATOM 754 O O . SER A 1 99 ? 24.389 4.205 -10.188 1.00 75.00 99 SER A O 1
ATOM 756 N N . LYS A 1 100 ? 22.664 2.821 -10.430 1.00 81.75 100 LYS A N 1
ATOM 757 C CA . LYS A 1 100 ? 23.371 1.826 -11.243 1.00 81.75 100 LYS A CA 1
ATOM 758 C C . LYS A 1 100 ? 23.531 2.223 -12.712 1.00 81.75 100 LYS A C 1
ATOM 760 O O . LYS A 1 100 ? 24.346 1.616 -13.400 1.00 81.75 100 LYS A O 1
ATOM 765 N N . VAL A 1 101 ? 22.771 3.194 -13.215 1.00 86.69 101 VAL A N 1
ATOM 766 C CA . VAL A 1 101 ? 22.858 3.620 -14.620 1.00 86.69 101 VAL A CA 1
ATOM 767 C C . VAL A 1 101 ? 24.159 4.366 -14.898 1.00 86.69 101 VAL A C 1
ATOM 769 O O . VAL A 1 101 ? 24.714 4.193 -15.980 1.00 86.69 101 VAL A O 1
ATOM 772 N N . ASP A 1 102 ? 24.723 5.062 -13.910 1.00 84.88 102 ASP A N 1
ATOM 773 C CA . ASP A 1 102 ? 26.045 5.693 -14.03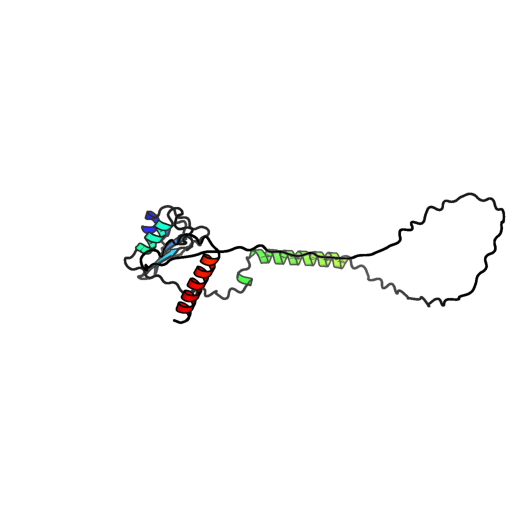1 1.00 84.88 102 ASP A CA 1
ATOM 774 C C . ASP A 1 102 ? 27.125 4.667 -14.410 1.00 84.88 102 ASP A C 1
ATOM 776 O O . ASP A 1 102 ? 27.935 4.897 -15.310 1.00 84.88 102 ASP A O 1
ATOM 780 N N . TRP A 1 103 ? 27.076 3.473 -13.808 1.00 90.75 103 TRP A N 1
ATOM 781 C CA . TRP A 1 103 ? 27.971 2.365 -14.152 1.00 90.75 103 TRP A CA 1
ATOM 782 C C . TRP A 1 103 ? 27.783 1.871 -15.589 1.00 90.75 103 TRP A C 1
ATOM 784 O O . TRP A 1 103 ? 28.765 1.568 -16.269 1.00 90.75 103 TRP A O 1
ATOM 794 N N . ILE A 1 104 ? 26.539 1.818 -16.070 1.00 91.50 104 ILE A N 1
ATOM 795 C CA . ILE A 1 104 ? 26.221 1.417 -17.447 1.00 91.50 104 ILE A CA 1
ATOM 796 C C . ILE A 1 104 ? 26.769 2.451 -18.438 1.00 91.50 104 ILE A C 1
ATOM 798 O O . ILE A 1 104 ? 27.373 2.078 -19.445 1.00 91.50 104 ILE A O 1
ATOM 802 N N . VAL A 1 105 ? 26.613 3.745 -18.146 1.00 93.38 105 VAL A N 1
ATOM 803 C CA . VAL A 1 105 ? 27.122 4.835 -18.993 1.00 93.38 105 VAL A CA 1
ATOM 804 C C . VAL A 1 105 ? 28.648 4.795 -19.072 1.00 93.38 105 VAL A C 1
ATOM 806 O O . VAL A 1 105 ? 29.201 4.887 -20.168 1.00 93.38 105 VAL A O 1
ATOM 809 N N . ILE A 1 106 ? 29.340 4.574 -17.950 1.00 94.56 106 ILE A N 1
ATOM 810 C CA . ILE A 1 106 ? 30.805 4.431 -17.936 1.00 94.56 106 ILE A CA 1
ATOM 811 C C . ILE A 1 106 ? 31.247 3.248 -18.810 1.00 94.56 106 ILE A C 1
ATOM 813 O O . ILE A 1 106 ? 32.157 3.394 -19.629 1.00 94.56 106 ILE A O 1
ATOM 817 N N . GLN A 1 107 ? 30.591 2.091 -18.691 1.00 94.81 107 GLN A N 1
ATOM 818 C CA . GLN A 1 107 ? 30.900 0.922 -19.523 1.00 94.81 107 GLN A CA 1
ATOM 819 C C . GLN A 1 107 ? 30.659 1.189 -21.013 1.00 94.81 107 GLN A C 1
ATOM 821 O O . GLN A 1 107 ? 31.477 0.796 -21.851 1.00 94.81 107 GLN A O 1
ATOM 826 N N . LEU A 1 108 ? 29.575 1.892 -21.353 1.00 96.19 108 LEU A N 1
ATOM 827 C CA . LEU A 1 108 ? 29.286 2.305 -22.724 1.00 96.19 108 LEU A CA 1
ATOM 828 C C . LEU A 1 108 ? 30.400 3.214 -23.264 1.00 96.19 108 LEU A C 1
ATOM 830 O O . LEU A 1 108 ? 30.919 2.963 -24.352 1.00 96.19 108 LEU A O 1
ATOM 834 N N . CYS A 1 109 ? 30.826 4.211 -22.485 1.00 96.31 109 CYS A N 1
ATOM 835 C CA . CYS A 1 109 ? 31.924 5.111 -22.842 1.00 96.31 109 CYS A CA 1
ATOM 836 C C . CYS A 1 109 ? 33.235 4.351 -23.082 1.00 96.31 109 CYS A C 1
ATOM 838 O O . CYS A 1 109 ? 33.873 4.545 -24.116 1.00 96.31 109 CYS A O 1
ATOM 840 N N . VAL A 1 110 ? 33.612 3.437 -22.182 1.00 96.81 110 VAL A N 1
ATOM 841 C CA . VAL A 1 110 ? 34.813 2.594 -22.341 1.00 96.81 110 VAL A CA 1
ATOM 842 C C . VAL A 1 110 ? 34.727 1.753 -23.616 1.00 96.81 110 VAL A C 1
ATOM 844 O O . VAL A 1 110 ? 35.690 1.682 -24.380 1.00 96.81 110 VAL A O 1
ATOM 847 N N . THR A 1 111 ? 33.561 1.166 -23.891 1.00 96.75 111 THR A N 1
ATOM 848 C CA . THR A 1 111 ? 33.329 0.354 -25.095 1.00 96.75 111 THR A CA 1
ATOM 849 C C . THR A 1 111 ? 33.468 1.188 -26.368 1.00 96.75 111 THR A C 1
ATOM 851 O O . THR A 1 111 ? 34.136 0.765 -27.312 1.00 96.75 111 THR A O 1
ATOM 854 N N . VAL A 1 112 ? 32.895 2.395 -26.396 1.00 96.25 112 VAL A N 1
ATOM 855 C CA . VAL A 1 112 ? 33.020 3.327 -27.527 1.00 96.25 112 VAL A CA 1
ATOM 856 C C . VAL A 1 112 ? 34.474 3.746 -27.737 1.00 96.25 112 VAL A C 1
ATOM 858 O O . VAL A 1 112 ? 34.934 3.750 -28.876 1.00 96.25 112 VAL A O 1
ATOM 861 N N . ILE A 1 113 ? 35.221 4.036 -26.668 1.00 95.31 113 ILE A N 1
ATOM 862 C CA . ILE A 1 113 ? 36.648 4.387 -26.751 1.00 95.31 113 ILE A CA 1
ATOM 863 C C . ILE A 1 113 ? 37.463 3.218 -27.312 1.00 95.31 113 ILE A C 1
ATOM 865 O O . ILE A 1 113 ? 38.273 3.413 -28.218 1.00 95.31 113 ILE A O 1
ATOM 869 N N . LEU A 1 114 ? 37.227 1.997 -26.829 1.00 94.69 114 LEU A N 1
ATOM 870 C CA . LEU A 1 114 ? 37.883 0.789 -27.339 1.00 94.69 114 LEU A CA 1
ATOM 871 C C . LEU A 1 114 ? 37.573 0.562 -28.822 1.00 94.69 114 LEU A C 1
ATOM 873 O O . LEU A 1 114 ? 38.482 0.283 -29.607 1.00 94.69 114 LEU A O 1
ATOM 877 N N . LEU A 1 115 ? 36.312 0.727 -29.226 1.00 93.50 115 LEU A N 1
ATOM 878 C CA . LEU A 1 115 ? 35.895 0.618 -30.625 1.00 93.50 115 LEU A CA 1
ATOM 879 C C . LEU A 1 115 ? 36.519 1.713 -31.495 1.00 93.50 115 LEU A C 1
ATOM 881 O O . LEU A 1 115 ? 36.978 1.423 -32.601 1.00 93.50 115 LEU A O 1
ATOM 885 N N . ALA A 1 116 ? 36.574 2.950 -31.003 1.00 90.19 116 ALA A N 1
ATOM 886 C CA . ALA A 1 116 ? 37.207 4.069 -31.690 1.00 90.19 116 ALA A CA 1
ATOM 887 C C . ALA A 1 116 ? 38.715 3.839 -31.852 1.00 90.19 116 ALA A C 1
ATOM 889 O O . ALA A 1 116 ? 39.241 4.026 -32.946 1.00 90.19 116 ALA A O 1
ATOM 890 N N . ALA A 1 117 ? 39.399 3.346 -30.817 1.00 88.94 117 ALA A N 1
ATOM 891 C CA . ALA A 1 117 ? 40.815 2.993 -30.878 1.00 88.94 117 ALA A CA 1
ATOM 892 C C . ALA A 1 117 ? 41.073 1.828 -31.849 1.00 88.94 117 ALA A C 1
ATOM 894 O O . ALA A 1 117 ? 41.995 1.884 -32.664 1.00 88.94 117 ALA A O 1
ATOM 895 N N . TRP A 1 118 ? 40.236 0.787 -31.819 1.00 88.94 118 TRP A N 1
ATOM 896 C CA . TRP A 1 118 ? 40.334 -0.348 -32.739 1.00 88.94 118 TRP A CA 1
ATOM 897 C C . TRP A 1 118 ? 40.108 0.069 -34.197 1.00 88.94 118 TRP A C 1
ATOM 899 O O . TRP A 1 118 ? 40.856 -0.342 -35.087 1.00 88.94 118 TRP A O 1
ATOM 909 N N . LYS A 1 119 ? 39.104 0.916 -34.446 1.00 83.38 119 LYS A N 1
ATOM 910 C CA . LYS A 1 119 ? 38.761 1.393 -35.790 1.00 83.38 119 LYS A CA 1
ATOM 911 C C . LYS A 1 119 ? 39.754 2.439 -36.301 1.00 83.38 119 LYS A C 1
ATOM 913 O O . LYS A 1 119 ? 40.115 2.391 -37.472 1.00 83.38 119 LYS A O 1
ATOM 918 N N . GLY A 1 120 ? 40.267 3.303 -35.424 1.00 80.19 120 GLY A N 1
ATOM 919 C CA . GLY A 1 120 ? 41.325 4.271 -35.726 1.00 80.19 120 GLY A CA 1
ATOM 920 C C . GLY A 1 120 ? 42.647 3.602 -36.104 1.00 80.19 120 GLY A C 1
ATOM 921 O O . GLY A 1 120 ? 43.295 4.025 -37.053 1.00 80.19 120 GLY A O 1
ATOM 922 N N . ARG A 1 121 ? 42.998 2.479 -35.463 1.00 79.00 121 ARG A N 1
ATOM 923 C CA . ARG A 1 121 ? 44.161 1.661 -35.860 1.00 79.00 121 ARG A CA 1
ATOM 924 C C . ARG A 1 121 ? 43.994 0.936 -37.202 1.00 79.00 121 ARG A C 1
ATOM 926 O O . ARG A 1 121 ? 44.985 0.454 -37.740 1.00 79.00 121 ARG A O 1
ATOM 933 N N . ARG A 1 122 ? 42.769 0.817 -37.726 1.00 69.69 122 ARG A N 1
ATOM 934 C CA . ARG A 1 122 ? 42.465 0.148 -39.007 1.00 69.69 122 ARG A CA 1
ATOM 935 C C . ARG A 1 122 ? 42.313 1.104 -40.188 1.00 69.69 122 ARG A C 1
ATOM 937 O O . ARG A 1 122 ? 42.177 0.633 -41.314 1.00 69.69 122 ARG A O 1
ATOM 944 N N . LEU A 1 123 ? 42.375 2.414 -39.964 1.00 61.53 123 LEU A N 1
ATOM 945 C CA . LEU A 1 123 ? 42.516 3.396 -41.035 1.00 61.53 123 LEU A CA 1
ATOM 946 C C . LEU A 1 123 ? 43.999 3.455 -41.425 1.00 61.53 123 LEU A C 1
ATOM 948 O O . LEU A 1 123 ? 44.730 4.361 -41.035 1.00 61.53 123 LEU A O 1
ATOM 952 N N . GLY A 1 124 ? 44.459 2.427 -42.144 1.00 69.50 124 GLY A N 1
ATOM 953 C CA . GLY A 1 124 ? 45.718 2.511 -42.885 1.00 69.50 124 GLY A CA 1
ATOM 954 C C . GLY A 1 124 ? 45.665 3.686 -43.874 1.00 69.50 124 GLY A C 1
ATOM 955 O O . GLY A 1 124 ? 44.558 4.104 -44.226 1.00 69.50 124 GLY A O 1
ATOM 956 N N . PRO A 1 125 ? 46.822 4.243 -44.290 1.00 66.38 125 PRO A N 1
ATOM 957 C CA . PRO A 1 125 ? 46.892 5.448 -45.113 1.00 66.38 125 PRO A CA 1
ATOM 958 C C . PRO A 1 125 ? 45.887 5.369 -46.257 1.00 66.38 125 PRO A C 1
ATOM 960 O O . PRO A 1 125 ? 45.874 4.376 -46.985 1.00 66.38 125 PRO A O 1
ATOM 963 N N . LEU A 1 126 ? 45.033 6.388 -46.395 1.00 62.50 126 LEU A N 1
ATOM 964 C CA . LEU A 1 126 ? 44.184 6.531 -47.570 1.00 62.50 126 LEU A CA 1
ATOM 965 C C . LEU A 1 126 ? 45.127 6.782 -48.747 1.00 62.50 126 LEU A C 1
ATOM 967 O O . LEU A 1 126 ? 45.486 7.921 -49.036 1.00 62.50 126 LEU A O 1
ATOM 971 N N . VAL A 1 127 ? 45.589 5.697 -49.366 1.00 64.50 127 VAL A N 1
ATOM 972 C CA . VAL A 1 127 ? 46.277 5.738 -50.647 1.00 64.50 127 VAL A CA 1
ATOM 973 C C . VAL A 1 127 ? 45.255 6.317 -51.608 1.00 64.50 127 VAL A C 1
ATOM 975 O O . VAL A 1 127 ? 44.278 5.664 -51.969 1.00 64.50 127 VAL A O 1
ATOM 978 N N . ALA A 1 128 ? 45.438 7.589 -51.939 1.00 58.62 128 ALA A N 1
ATOM 979 C CA . ALA A 1 128 ? 44.747 8.213 -53.044 1.00 58.62 128 ALA A CA 1
ATOM 980 C C . ALA A 1 128 ? 45.275 7.542 -54.315 1.00 58.62 128 ALA A C 1
ATOM 982 O O . ALA A 1 128 ? 46.246 7.995 -54.914 1.00 58.62 128 ALA A O 1
ATOM 983 N N . GLU A 1 129 ? 44.691 6.403 -54.684 1.00 61.25 129 GLU A N 1
ATOM 984 C CA . GLU A 1 129 ? 44.825 5.915 -56.047 1.00 61.25 129 GLU A CA 1
ATOM 985 C C . GLU A 1 129 ? 44.087 6.904 -56.946 1.00 61.25 129 GLU A C 1
ATOM 987 O O . GLU A 1 129 ? 42.858 6.999 -56.950 1.00 61.25 129 GLU A O 1
ATOM 992 N N . ASP A 1 130 ? 44.880 7.694 -57.666 1.00 62.62 130 ASP A N 1
ATOM 993 C CA . ASP A 1 130 ? 44.431 8.625 -58.686 1.00 62.62 130 ASP A CA 1
ATOM 994 C C . ASP A 1 130 ? 43.895 7.809 -59.872 1.00 62.62 130 ASP A C 1
ATOM 996 O O . ASP A 1 130 ? 44.623 7.418 -60.790 1.00 62.62 130 ASP A O 1
ATOM 1000 N N . LEU A 1 131 ? 42.607 7.460 -59.818 1.00 63.69 131 LEU A N 1
ATOM 1001 C CA . LEU A 1 131 ? 41.916 6.798 -60.917 1.00 63.69 131 LEU A CA 1
ATOM 1002 C C . LEU A 1 131 ? 41.727 7.806 -62.052 1.00 63.69 131 LEU A C 1
ATOM 1004 O O . LEU A 1 131 ? 40.682 8.445 -62.196 1.00 63.69 131 LEU A O 1
ATOM 1008 N N . ARG A 1 132 ? 42.757 7.920 -62.896 1.00 46.81 132 ARG A N 1
ATOM 1009 C CA . ARG A 1 132 ? 42.682 8.610 -64.182 1.00 46.81 132 ARG A CA 1
ATOM 1010 C C . ARG A 1 132 ? 41.652 7.895 -65.061 1.00 46.81 132 ARG A C 1
ATOM 1012 O O . ARG A 1 132 ? 41.945 6.895 -65.711 1.00 46.81 132 ARG A O 1
ATOM 1019 N N . SER A 1 133 ? 40.431 8.415 -65.076 1.00 53.06 133 SER A N 1
ATOM 1020 C CA . SER A 1 133 ? 39.352 7.923 -65.925 1.00 53.06 133 SER A CA 1
ATOM 1021 C C . SER A 1 133 ? 39.593 8.338 -67.380 1.00 53.06 133 SER A C 1
ATOM 1023 O O . SER A 1 133 ? 39.338 9.470 -67.777 1.00 53.06 133 SER A O 1
ATOM 1025 N N . TRP A 1 134 ? 40.077 7.401 -68.195 1.00 52.31 134 TRP A N 1
ATOM 1026 C CA . TRP A 1 134 ? 39.924 7.459 -69.649 1.00 52.31 134 TRP A CA 1
ATOM 1027 C C . TRP A 1 134 ? 39.023 6.317 -70.093 1.00 52.31 134 TRP A C 1
ATOM 1029 O O . TRP A 1 134 ? 39.374 5.150 -69.946 1.00 52.31 134 TRP A O 1
ATOM 1039 N N . CYS A 1 135 ? 37.887 6.662 -70.689 1.00 53.12 135 CYS A N 1
ATOM 1040 C CA . CYS A 1 135 ? 37.362 5.921 -71.828 1.00 53.12 135 CYS A CA 1
ATOM 1041 C C . CYS A 1 135 ? 36.571 6.883 -72.713 1.00 53.12 135 CYS A C 1
ATOM 1043 O O . CYS A 1 135 ? 35.420 7.230 -72.448 1.00 53.12 135 CYS A O 1
ATOM 1045 N N . GLU A 1 136 ? 37.250 7.300 -73.775 1.00 60.56 136 GLU A N 1
ATOM 1046 C CA . GLU A 1 136 ? 36.669 7.806 -75.009 1.00 60.56 136 GLU A CA 1
ATOM 1047 C C . GLU A 1 136 ? 35.601 6.813 -75.519 1.00 60.56 136 GLU A C 1
ATOM 1049 O O . GLU A 1 136 ? 35.797 5.595 -75.501 1.00 60.56 136 GLU A O 1
ATOM 1054 N N . ARG A 1 137 ? 34.447 7.320 -75.968 1.00 47.41 137 ARG A N 1
ATOM 1055 C CA . ARG A 1 137 ? 33.359 6.511 -76.549 1.00 47.41 137 ARG A CA 1
ATOM 1056 C C . ARG A 1 137 ? 33.815 5.807 -77.839 1.00 47.41 137 ARG A C 1
ATOM 1058 O O . ARG A 1 137 ? 34.304 6.491 -78.737 1.00 47.41 137 ARG A O 1
ATOM 1065 N N . PRO A 1 138 ? 33.505 4.515 -78.053 1.00 52.88 138 PRO A N 1
ATOM 1066 C CA . PRO A 1 138 ? 33.587 3.932 -79.385 1.00 52.88 138 PRO A CA 1
ATOM 1067 C C . PRO A 1 138 ? 32.373 4.371 -80.224 1.00 52.88 138 PRO A C 1
ATOM 1069 O O . PRO A 1 138 ? 31.216 4.181 -79.837 1.00 52.88 138 PRO A O 1
ATOM 1072 N N . ARG A 1 139 ? 32.635 4.983 -81.386 1.00 58.03 139 ARG A N 1
ATOM 1073 C CA . ARG A 1 139 ? 31.633 5.211 -82.442 1.00 58.03 139 ARG A CA 1
ATOM 1074 C C . ARG A 1 139 ? 31.231 3.873 -83.088 1.00 58.03 139 ARG A C 1
ATOM 1076 O O . ARG A 1 139 ? 32.095 3.015 -83.253 1.00 58.03 139 ARG A O 1
ATOM 1083 N N . PRO A 1 140 ? 29.970 3.698 -83.524 1.00 50.94 140 PRO A N 1
ATOM 1084 C CA . PRO A 1 140 ? 29.557 2.503 -84.249 1.00 50.94 140 PRO A CA 1
ATOM 1085 C C . PRO A 1 140 ? 29.826 2.665 -85.753 1.00 50.94 140 PRO A C 1
ATOM 1087 O O . PRO A 1 140 ? 29.232 3.528 -86.400 1.00 50.94 140 PRO A O 1
ATOM 1090 N N . SER A 1 141 ? 30.669 1.813 -86.336 1.00 50.41 141 SER A N 1
ATOM 1091 C CA . SER A 1 141 ? 30.667 1.577 -87.782 1.00 50.41 141 SER A CA 1
ATOM 1092 C C . SER A 1 141 ? 29.732 0.405 -88.098 1.00 50.41 141 SER A C 1
ATOM 1094 O O . SER A 1 141 ? 29.973 -0.745 -87.742 1.00 50.41 141 SER A O 1
ATOM 1096 N N . ARG A 1 142 ? 28.616 0.723 -88.761 1.00 49.72 142 ARG A N 1
ATOM 1097 C CA . ARG A 1 142 ? 27.822 -0.223 -89.555 1.00 49.72 142 ARG A CA 1
ATOM 1098 C C . ARG A 1 142 ? 28.537 -0.440 -90.888 1.00 49.72 142 ARG A C 1
ATOM 1100 O O . ARG A 1 142 ? 28.701 0.533 -91.614 1.00 49.72 142 ARG A O 1
ATOM 1107 N N . ALA A 1 143 ? 28.856 -1.684 -91.224 1.00 46.50 143 ALA A N 1
ATOM 1108 C CA . ALA A 1 143 ? 28.854 -2.236 -92.586 1.00 46.50 143 ALA A CA 1
ATOM 1109 C C . ALA A 1 143 ? 29.084 -3.753 -92.459 1.00 46.50 143 ALA A C 1
ATOM 1111 O O . ALA A 1 143 ? 29.991 -4.173 -91.752 1.00 46.50 143 ALA A O 1
ATOM 1112 N N . ALA A 1 144 ? 28.097 -4.552 -92.872 1.00 51.56 144 ALA A N 1
ATOM 1113 C CA . ALA A 1 144 ? 28.168 -5.394 -94.076 1.00 51.56 144 ALA A CA 1
ATOM 1114 C C . ALA A 1 144 ? 29.112 -6.595 -93.862 1.00 51.56 144 ALA A C 1
ATOM 1116 O O . ALA A 1 144 ? 30.321 -6.448 -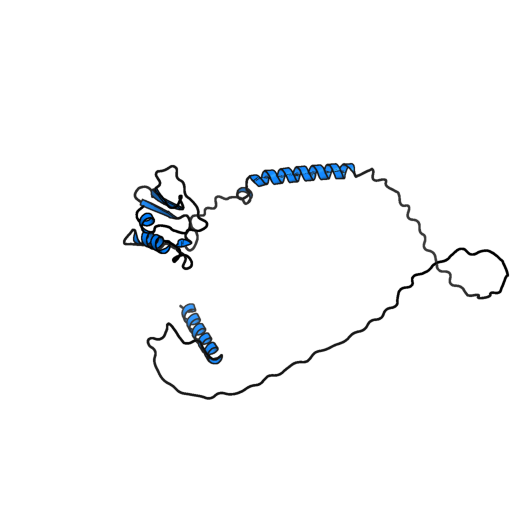93.774 1.00 51.56 144 ALA A O 1
ATOM 1117 N N . ALA A 1 145 ? 28.564 -7.755 -93.500 1.00 47.75 145 ALA A N 1
ATOM 1118 C CA . ALA A 1 145 ? 28.164 -8.779 -94.467 1.00 47.75 145 ALA A CA 1
ATOM 1119 C C . ALA A 1 145 ? 29.346 -9.204 -95.348 1.00 47.75 145 ALA A C 1
ATOM 1121 O O . ALA A 1 145 ? 29.647 -8.529 -96.321 1.00 47.75 145 ALA A O 1
ATOM 1122 N N . ASP A 1 146 ? 29.957 -10.341 -95.018 1.00 48.56 146 ASP A N 1
ATOM 1123 C CA . ASP A 1 146 ? 30.082 -11.391 -96.021 1.00 48.56 146 ASP A CA 1
ATOM 1124 C C . ASP A 1 146 ? 30.278 -12.759 -95.364 1.00 48.56 146 ASP A C 1
ATOM 1126 O O . ASP A 1 146 ? 31.088 -12.941 -94.452 1.00 48.56 146 ASP A O 1
ATOM 1130 N N . CYS A 1 147 ? 29.470 -13.715 -95.809 1.00 45.25 147 CYS A N 1
ATOM 1131 C CA . CYS A 1 147 ? 29.558 -15.117 -95.444 1.00 45.25 147 CYS A CA 1
ATOM 1132 C C . CYS A 1 147 ? 30.225 -15.851 -96.598 1.00 45.25 147 CYS A C 1
ATOM 1134 O O . CYS A 1 147 ? 29.589 -16.042 -97.626 1.00 45.25 147 CYS A O 1
ATOM 1136 N N . THR A 1 148 ? 31.442 -16.354 -96.398 1.00 47.31 148 THR A N 1
ATOM 1137 C CA . THR A 1 148 ? 31.946 -17.454 -97.231 1.00 47.31 148 THR A CA 1
ATOM 1138 C C . THR A 1 148 ? 32.964 -18.281 -96.447 1.00 47.31 148 THR A C 1
ATOM 1140 O O . THR A 1 148 ? 34.068 -17.823 -96.168 1.00 47.31 148 THR A O 1
ATOM 1143 N N . GLY A 1 149 ? 32.574 -19.502 -96.063 1.00 45.78 149 GLY A N 1
ATOM 1144 C CA . GLY A 1 149 ? 33.523 -20.618 -95.941 1.00 45.78 149 GLY A CA 1
ATOM 1145 C C . GLY A 1 149 ? 33.931 -21.089 -97.348 1.00 45.78 149 GLY A C 1
ATOM 1146 O O . GLY A 1 149 ? 33.251 -20.709 -98.304 1.00 45.78 149 GLY A O 1
ATOM 1147 N N . PRO A 1 150 ? 34.996 -21.898 -97.517 1.00 50.62 150 PRO A N 1
ATOM 1148 C CA . PRO A 1 150 ? 34.974 -23.269 -96.996 1.00 50.62 150 PRO A CA 1
ATOM 1149 C C . PRO A 1 150 ? 36.336 -23.856 -96.547 1.00 50.62 150 PRO A C 1
ATOM 1151 O O . PRO A 1 150 ? 37.410 -23.339 -96.835 1.00 50.62 150 PRO A O 1
ATOM 1154 N N . ASP A 1 151 ? 36.228 -24.975 -95.829 1.00 43.56 151 ASP A N 1
ATOM 1155 C CA . ASP A 1 151 ? 37.099 -26.159 -95.783 1.00 43.56 151 ASP A CA 1
ATOM 1156 C C . ASP A 1 151 ? 38.608 -26.017 -96.048 1.00 43.56 151 ASP A C 1
ATOM 1158 O O . ASP A 1 151 ? 39.092 -26.052 -97.178 1.00 43.56 151 ASP A O 1
ATOM 1162 N N . GLY A 1 152 ? 39.376 -26.055 -94.954 1.00 45.72 152 GLY A N 1
ATOM 1163 C CA . GLY A 1 152 ? 40.821 -26.264 -94.949 1.00 45.72 152 GLY A CA 1
ATOM 1164 C C . GLY A 1 152 ? 41.232 -27.227 -93.838 1.00 45.72 152 GLY A C 1
ATOM 1165 O O . GLY A 1 152 ? 41.254 -26.879 -92.663 1.00 45.72 152 GLY A O 1
ATOM 1166 N N . ARG A 1 153 ? 41.536 -28.459 -94.242 1.00 42.38 153 ARG A N 1
ATOM 1167 C CA . ARG A 1 153 ? 42.062 -29.588 -93.462 1.00 42.38 153 ARG A CA 1
ATOM 1168 C C . ARG A 1 153 ? 43.255 -29.171 -92.579 1.00 42.38 153 ARG A C 1
ATOM 1170 O O . ARG A 1 153 ? 44.262 -28.707 -93.100 1.00 42.38 153 ARG A O 1
ATOM 1177 N N . GLY A 1 154 ? 43.181 -29.416 -91.270 1.00 45.78 154 GLY A N 1
ATOM 1178 C CA . GLY A 1 154 ? 44.295 -29.210 -90.339 1.00 45.78 154 GLY A CA 1
ATOM 1179 C C . GLY A 1 154 ? 44.108 -30.029 -89.064 1.00 45.78 154 GLY A C 1
ATOM 1180 O O . GLY A 1 154 ? 43.213 -29.762 -88.271 1.00 45.78 154 GLY A O 1
ATOM 1181 N N . ILE A 1 155 ? 44.928 -31.064 -88.904 1.00 44.59 155 ILE A N 1
ATOM 1182 C CA . ILE A 1 155 ? 44.937 -32.000 -87.774 1.00 44.59 155 ILE A CA 1
ATOM 1183 C C . ILE A 1 155 ? 45.560 -31.298 -86.555 1.00 44.59 155 ILE A C 1
ATOM 1185 O O . ILE A 1 155 ? 46.707 -30.868 -86.619 1.00 44.59 155 ILE A O 1
ATOM 1189 N N . GLY A 1 156 ? 44.826 -31.203 -85.441 1.00 48.88 156 GLY A N 1
ATOM 1190 C CA . GLY A 1 156 ? 45.320 -30.673 -84.163 1.00 48.88 156 GLY A CA 1
ATOM 1191 C C . GLY A 1 156 ? 44.420 -31.097 -82.987 1.00 48.88 156 GLY A C 1
ATOM 1192 O O . GLY A 1 156 ? 43.200 -31.111 -83.150 1.00 48.88 156 GLY A O 1
ATOM 1193 N N . PRO A 1 157 ? 44.977 -31.504 -81.829 1.00 64.12 157 PRO A N 1
ATOM 1194 C CA . PRO A 1 157 ? 44.246 -32.232 -80.784 1.00 64.12 157 PRO A CA 1
ATOM 1195 C C . PRO A 1 157 ? 43.349 -31.338 -79.899 1.00 64.12 157 PRO A C 1
ATOM 1197 O O . PRO A 1 157 ? 43.540 -30.121 -79.836 1.00 64.12 157 PRO A O 1
ATOM 1200 N N . PRO A 1 158 ? 42.371 -31.929 -79.180 1.00 55.28 158 PRO A N 1
ATOM 1201 C CA . PRO A 1 158 ? 41.275 -31.193 -78.559 1.00 55.28 158 PRO A CA 1
ATOM 1202 C C . PRO A 1 158 ? 41.671 -30.568 -77.216 1.00 55.28 158 PRO A C 1
ATOM 1204 O O . PRO A 1 158 ? 42.233 -31.231 -76.344 1.00 55.28 158 PRO A O 1
ATOM 1207 N N . ARG A 1 159 ? 41.277 -29.310 -76.987 1.00 51.09 159 ARG A N 1
ATOM 1208 C CA . ARG A 1 159 ? 41.145 -28.749 -75.634 1.00 51.09 159 ARG A CA 1
ATOM 1209 C C . ARG A 1 159 ? 39.703 -28.320 -75.398 1.00 51.09 159 ARG A C 1
ATOM 1211 O O . ARG A 1 159 ? 39.101 -27.613 -76.198 1.00 51.09 159 ARG A O 1
ATOM 1218 N N . HIS A 1 160 ? 39.161 -28.850 -74.309 1.00 41.69 160 HIS A N 1
ATOM 1219 C CA . HIS A 1 160 ? 37.776 -28.760 -73.875 1.00 41.69 160 HIS A CA 1
ATOM 1220 C C . HIS A 1 160 ? 37.240 -27.322 -73.816 1.00 41.69 160 HIS A C 1
ATOM 1222 O O . HIS A 1 160 ? 37.772 -26.478 -73.101 1.00 41.69 160 HIS A O 1
ATOM 1228 N N . CYS A 1 161 ? 36.112 -27.100 -74.492 1.00 38.62 161 CYS A N 1
ATOM 1229 C CA . CYS A 1 161 ? 35.135 -26.074 -74.146 1.00 38.62 161 CYS A CA 1
ATOM 1230 C C . CYS A 1 161 ? 33.956 -26.758 -73.439 1.00 38.62 161 CYS A C 1
ATOM 1232 O O . CYS A 1 161 ? 33.388 -27.714 -73.961 1.00 38.62 161 CYS A O 1
ATOM 1234 N N . ALA A 1 162 ? 33.580 -26.254 -72.267 1.00 46.81 162 ALA A N 1
ATOM 1235 C CA . ALA A 1 162 ? 32.402 -26.646 -71.493 1.00 46.81 162 ALA A CA 1
ATOM 1236 C C . ALA A 1 162 ? 31.729 -25.356 -70.956 1.00 46.81 162 ALA A C 1
ATOM 1238 O O . ALA A 1 162 ? 32.380 -24.310 -70.920 1.00 46.81 162 ALA A O 1
ATOM 1239 N N . PRO A 1 163 ? 30.416 -25.351 -70.664 1.00 57.47 163 PRO A N 1
ATOM 1240 C CA . PRO A 1 163 ? 29.492 -24.636 -71.541 1.00 57.47 163 PRO A CA 1
ATOM 1241 C C . PRO A 1 163 ? 28.855 -23.376 -70.938 1.00 57.47 163 PRO A C 1
ATOM 1243 O O . PRO A 1 163 ? 28.722 -23.199 -69.728 1.00 57.47 163 PRO A O 1
ATOM 1246 N N . ARG A 1 164 ? 28.359 -22.538 -71.855 1.00 41.38 164 ARG A N 1
ATOM 1247 C CA . ARG A 1 164 ? 27.390 -21.462 -71.626 1.00 41.38 164 ARG A CA 1
ATOM 1248 C C . ARG A 1 164 ? 26.133 -22.000 -70.933 1.00 41.38 164 ARG A C 1
ATOM 1250 O O . ARG A 1 164 ? 25.511 -22.939 -71.421 1.00 41.38 164 ARG A O 1
ATOM 1257 N N . ARG A 1 165 ? 25.708 -21.341 -69.852 1.00 39.53 165 ARG A N 1
ATOM 1258 C CA . ARG A 1 165 ? 24.397 -21.540 -69.219 1.00 39.53 165 ARG A CA 1
ATOM 1259 C C . ARG A 1 165 ? 23.475 -20.396 -69.647 1.00 39.53 165 ARG A C 1
ATOM 1261 O O . ARG A 1 165 ? 23.532 -19.304 -69.094 1.00 39.53 165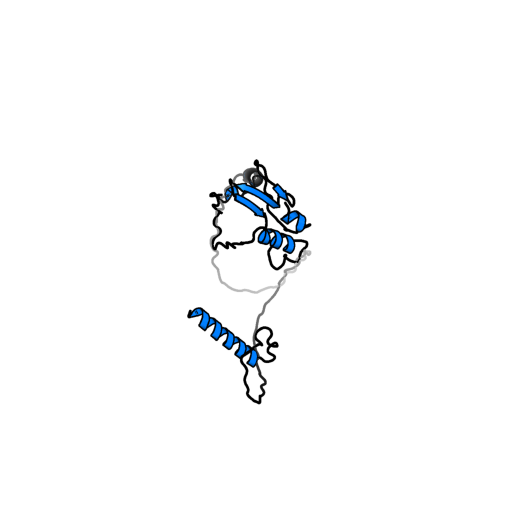 ARG A O 1
ATOM 1268 N N . CYS A 1 166 ? 22.660 -20.644 -70.669 1.00 39.19 166 CYS A N 1
ATOM 1269 C CA . CYS A 1 166 ? 21.534 -19.789 -71.037 1.00 39.19 166 CYS A CA 1
ATOM 1270 C C . CY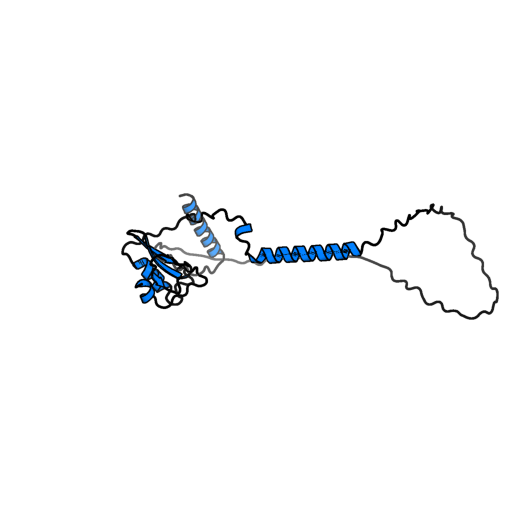S A 1 166 ? 20.304 -20.218 -70.224 1.00 39.19 166 CYS A C 1
ATOM 1272 O O . CYS A 1 166 ? 19.797 -21.322 -70.392 1.00 39.19 166 CYS A O 1
ATOM 1274 N N . ILE A 1 167 ? 19.832 -19.335 -69.350 1.00 50.53 167 ILE A N 1
ATOM 1275 C CA . ILE A 1 167 ? 18.514 -19.364 -68.702 1.00 50.53 167 ILE A CA 1
ATOM 1276 C C . ILE A 1 167 ? 17.980 -17.950 -68.937 1.00 50.53 167 ILE A C 1
ATOM 1278 O O . ILE A 1 167 ? 18.707 -16.990 -68.715 1.00 50.53 167 ILE A O 1
ATOM 1282 N N . GLY A 1 168 ? 16.780 -17.687 -69.418 1.00 41.56 168 GLY A N 1
ATOM 1283 C CA . GLY A 1 168 ? 15.595 -18.491 -69.653 1.00 41.56 168 GLY A CA 1
ATOM 1284 C C . GLY A 1 168 ? 14.493 -17.454 -69.876 1.00 41.56 168 GLY A C 1
ATOM 1285 O O . GLY A 1 168 ? 14.420 -16.459 -69.155 1.00 41.56 168 GLY A O 1
ATOM 1286 N N . CYS A 1 169 ? 13.719 -17.621 -70.941 1.00 33.97 169 CYS A N 1
ATOM 1287 C CA . CYS A 1 169 ? 12.708 -16.665 -71.368 1.00 33.97 169 CYS A CA 1
ATOM 1288 C C . CYS A 1 169 ? 11.488 -16.647 -70.424 1.00 33.97 169 CYS A C 1
ATOM 1290 O O . CYS A 1 169 ? 11.006 -17.685 -69.985 1.00 33.97 169 CYS A O 1
ATOM 1292 N N . CYS A 1 170 ? 10.980 -15.437 -70.179 1.00 38.56 170 CYS A N 1
ATOM 1293 C CA . CYS A 1 170 ? 9.617 -15.071 -69.746 1.00 38.56 170 CYS A CA 1
ATOM 1294 C C . CYS A 1 170 ? 8.512 -15.742 -70.612 1.00 38.56 170 CYS A C 1
ATOM 1296 O O . CYS A 1 170 ? 8.839 -16.102 -71.746 1.00 38.56 170 CYS A O 1
ATOM 1298 N N . PRO A 1 171 ? 7.209 -15.830 -70.200 1.00 48.94 171 PRO A N 1
ATOM 1299 C CA . PRO A 1 171 ? 6.378 -14.628 -69.964 1.00 48.94 171 PRO A CA 1
ATOM 1300 C C . PRO A 1 171 ? 5.155 -14.695 -68.997 1.00 48.94 171 PRO A C 1
ATOM 1302 O O . PRO A 1 171 ? 4.714 -15.730 -68.517 1.00 48.94 171 PRO A O 1
ATOM 1305 N N . ARG A 1 172 ? 4.605 -13.488 -68.764 1.00 36.19 172 ARG A N 1
ATOM 1306 C CA . ARG A 1 172 ? 3.385 -13.047 -68.034 1.00 36.19 172 ARG A CA 1
ATOM 1307 C C . ARG A 1 172 ? 2.040 -13.537 -68.628 1.00 36.19 172 ARG A C 1
ATOM 1309 O O . ARG A 1 172 ? 1.942 -13.563 -69.849 1.00 36.19 172 ARG A O 1
ATOM 1316 N N . ARG A 1 173 ? 0.949 -13.599 -67.820 1.00 40.00 173 ARG A N 1
ATOM 1317 C CA . ARG A 1 173 ? -0.215 -12.640 -67.802 1.00 40.00 173 ARG A CA 1
ATOM 1318 C C . ARG A 1 173 ? -1.433 -13.056 -66.899 1.00 40.00 173 ARG A C 1
ATOM 1320 O O . ARG A 1 173 ? -1.468 -14.198 -66.465 1.00 40.00 173 ARG A O 1
ATOM 1327 N N . PRO A 1 174 ? -2.397 -12.133 -66.595 1.00 51.41 174 PRO A N 1
ATOM 1328 C CA . PRO A 1 174 ? -3.391 -12.185 -65.483 1.00 51.41 174 PRO A CA 1
ATOM 1329 C C . PRO A 1 174 ? -4.904 -12.142 -65.887 1.00 51.41 174 PRO A C 1
ATOM 1331 O O . PRO A 1 174 ? -5.172 -11.776 -67.028 1.00 51.4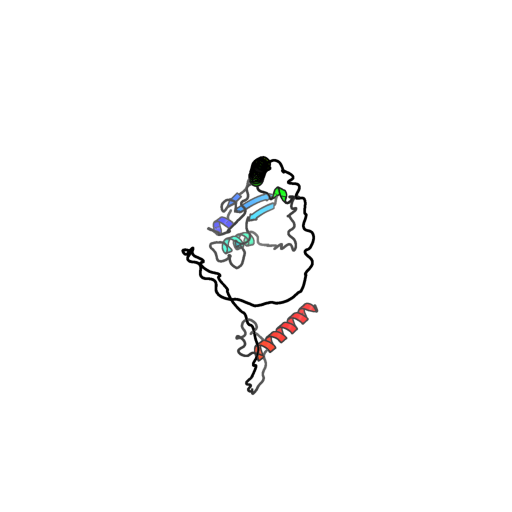1 174 PRO A O 1
ATOM 1334 N N . ARG A 1 175 ? -5.869 -12.364 -64.941 1.00 34.56 175 ARG A N 1
ATOM 1335 C CA . ARG A 1 175 ? -7.134 -11.571 -64.660 1.00 34.56 175 ARG A CA 1
ATOM 1336 C C . ARG A 1 175 ? -8.330 -12.308 -63.952 1.00 34.56 175 ARG A C 1
ATOM 1338 O O . ARG A 1 175 ? -8.840 -13.263 -64.508 1.00 34.56 175 ARG A O 1
ATOM 1345 N N . SER A 1 176 ? -8.852 -11.697 -62.855 1.00 36.47 176 SER A N 1
ATOM 1346 C CA . SER A 1 176 ? -10.272 -11.355 -62.439 1.00 36.47 176 SER A CA 1
ATOM 1347 C C . SER A 1 176 ? -11.423 -12.413 -62.274 1.00 36.47 176 SER A C 1
ATOM 1349 O O . SER A 1 176 ? -11.256 -13.514 -62.770 1.00 36.47 176 SER A O 1
ATOM 1351 N N . PRO A 1 177 ? -12.668 -12.076 -61.792 1.00 49.22 177 PRO A N 1
ATOM 1352 C CA . PRO A 1 177 ? -13.127 -11.489 -60.498 1.00 49.22 177 PRO A CA 1
ATOM 1353 C C . PRO A 1 177 ? -14.453 -12.092 -59.870 1.00 49.22 177 PRO A C 1
ATOM 1355 O O . PRO A 1 177 ? -15.200 -12.793 -60.532 1.00 49.22 177 PRO A O 1
ATOM 1358 N N . ARG A 1 178 ? -14.761 -11.704 -58.604 1.00 37.66 178 ARG A N 1
ATOM 1359 C CA . ARG A 1 178 ? -16.056 -11.471 -57.856 1.00 37.66 178 ARG A CA 1
ATOM 1360 C C . ARG A 1 178 ? -17.359 -12.299 -58.081 1.00 37.66 178 ARG A C 1
ATOM 1362 O O . ARG A 1 178 ? -17.873 -12.356 -59.187 1.00 37.66 178 ARG A O 1
ATOM 1369 N N . ALA A 1 179 ? -18.060 -12.623 -56.970 1.00 34.03 179 ALA A N 1
ATOM 1370 C CA . ALA A 1 179 ? -19.537 -12.770 -56.885 1.00 34.03 179 ALA A CA 1
ATOM 1371 C C . ALA A 1 179 ? -20.105 -12.462 -55.464 1.00 34.03 179 ALA A C 1
ATOM 1373 O O . ALA A 1 179 ? -19.368 -12.516 -54.482 1.00 34.03 179 ALA A O 1
ATOM 1374 N N . ARG A 1 180 ? -21.397 -12.080 -55.367 1.00 31.59 180 ARG A N 1
ATOM 1375 C CA . ARG A 1 180 ? -22.112 -11.473 -54.209 1.00 31.59 180 ARG A CA 1
ATOM 1376 C C . ARG A 1 180 ? -23.546 -12.050 -54.050 1.00 31.59 180 ARG A C 1
ATOM 1378 O O . ARG A 1 180 ? -24.175 -12.344 -55.060 1.00 31.59 180 ARG A O 1
ATOM 1385 N N . SER A 1 181 ? -24.098 -11.962 -52.823 1.00 34.88 181 SER A N 1
ATOM 1386 C CA . SER A 1 181 ? -25.534 -11.954 -52.394 1.00 34.88 181 SER A CA 1
ATOM 1387 C C . SER A 1 181 ? -26.221 -13.330 -52.203 1.00 34.88 181 SER A C 1
ATOM 1389 O O . SER A 1 181 ? -25.807 -14.274 -52.853 1.00 34.88 181 SER A O 1
ATOM 1391 N N . ARG A 1 182 ? -27.219 -13.558 -51.317 1.00 34.84 182 ARG A N 1
ATOM 1392 C CA . ARG A 1 182 ? -28.440 -12.776 -50.980 1.00 34.84 182 ARG A CA 1
ATOM 1393 C C . ARG A 1 182 ? -29.130 -13.232 -49.655 1.00 34.84 182 ARG A C 1
ATOM 1395 O O . ARG A 1 182 ? -28.813 -14.284 -49.122 1.00 34.84 182 ARG A O 1
ATOM 1402 N N . ARG A 1 183 ? -30.089 -12.406 -49.193 1.00 32.53 183 ARG A N 1
ATOM 1403 C CA . ARG A 1 183 ? -30.999 -12.471 -48.013 1.00 32.53 183 ARG A CA 1
ATOM 1404 C C . ARG A 1 183 ? -32.116 -13.533 -48.079 1.00 32.53 183 ARG A C 1
ATOM 1406 O O . ARG A 1 183 ? -32.549 -13.874 -49.174 1.00 32.53 183 ARG A O 1
ATOM 1413 N N . GLY A 1 184 ? -32.691 -13.852 -46.910 1.00 35.25 184 GLY A N 1
ATOM 1414 C CA . GLY A 1 184 ? -34.044 -14.400 -46.708 1.00 35.25 184 GLY A CA 1
ATOM 1415 C C . GLY A 1 184 ? -34.708 -13.791 -45.456 1.00 35.25 184 GLY A C 1
ATOM 1416 O O . GLY A 1 184 ? -34.020 -13.495 -44.487 1.00 35.25 184 GLY A O 1
ATOM 1417 N N . ASP A 1 185 ? -36.016 -13.550 -45.530 1.00 34.25 185 ASP A N 1
ATOM 1418 C CA . ASP A 1 185 ? -36.896 -12.720 -44.683 1.00 34.25 185 ASP A CA 1
ATOM 1419 C C . ASP A 1 185 ? -38.055 -13.587 -44.142 1.00 34.25 185 ASP A C 1
ATOM 1421 O O . ASP A 1 185 ? -38.449 -14.500 -44.868 1.00 34.25 185 ASP A O 1
ATOM 1425 N N . SER A 1 186 ? -38.617 -13.333 -42.942 1.00 35.38 186 SER A N 1
ATOM 1426 C CA . SER A 1 186 ? -40.069 -13.504 -42.646 1.00 35.38 186 SER A CA 1
ATOM 1427 C C . SER A 1 186 ? -40.528 -13.194 -41.195 1.00 35.38 186 SER A C 1
ATOM 1429 O O . SER A 1 186 ? -40.189 -13.889 -40.248 1.00 35.38 186 SER A O 1
ATOM 1431 N N . ARG A 1 187 ? -41.421 -12.189 -41.108 1.00 33.16 187 ARG A N 1
ATOM 1432 C CA . ARG A 1 187 ? -42.792 -12.146 -40.511 1.00 33.16 187 ARG A CA 1
ATOM 1433 C C . ARG A 1 187 ? -43.075 -12.363 -38.997 1.00 33.16 187 ARG A C 1
ATOM 1435 O O . ARG A 1 187 ? -42.827 -13.411 -38.424 1.00 33.16 187 ARG A O 1
ATOM 1442 N N . ARG A 1 188 ? -43.785 -11.356 -38.438 1.00 37.88 188 ARG A N 1
ATOM 1443 C CA . ARG A 1 188 ? -44.580 -11.283 -37.172 1.00 37.88 188 ARG A CA 1
ATOM 1444 C C . ARG A 1 188 ? -45.940 -12.027 -37.275 1.00 37.88 188 ARG A C 1
ATOM 1446 O O . ARG A 1 188 ? -46.262 -12.413 -38.402 1.00 37.88 188 ARG A O 1
ATOM 1453 N N . PRO A 1 189 ? -46.777 -12.187 -36.206 1.00 51.16 189 PRO A N 1
ATOM 1454 C CA . PRO A 1 189 ? -47.622 -11.150 -35.514 1.00 51.16 189 PRO A CA 1
ATOM 1455 C C . PRO A 1 189 ? -47.811 -11.449 -33.983 1.00 51.16 189 PRO A C 1
ATOM 1457 O O . PRO A 1 189 ? -47.121 -12.313 -33.471 1.00 51.16 189 PRO A O 1
ATOM 1460 N N . ALA A 1 190 ? -48.760 -10.924 -33.186 1.00 37.91 190 ALA A N 1
ATOM 1461 C CA . ALA A 1 190 ? -49.058 -9.573 -32.679 1.00 37.91 190 ALA A CA 1
ATOM 1462 C C . ALA A 1 190 ? -49.902 -9.695 -31.354 1.00 37.91 190 ALA A C 1
ATOM 1464 O O . ALA A 1 190 ? -50.749 -10.577 -31.300 1.00 37.91 190 ALA A O 1
ATOM 1465 N N . GLN A 1 191 ? -49.737 -8.754 -30.391 1.00 42.34 191 GLN A N 1
ATOM 1466 C CA . GLN A 1 191 ? -50.663 -8.285 -29.295 1.00 42.34 191 GLN A CA 1
ATOM 1467 C C . GLN A 1 191 ? -50.923 -9.147 -28.016 1.00 42.34 191 GLN A C 1
ATOM 1469 O O . GLN A 1 191 ? -50.636 -10.338 -28.075 1.00 42.34 191 GLN A O 1
ATOM 1474 N N . PRO A 1 192 ? -51.526 -8.635 -26.889 1.00 48.34 192 PRO A N 1
ATOM 1475 C CA . PRO A 1 192 ? -51.856 -7.252 -26.428 1.00 48.34 192 PRO A CA 1
ATOM 1476 C C . PRO A 1 192 ? -51.469 -6.876 -24.948 1.00 48.34 192 PRO A C 1
ATOM 1478 O O . PRO A 1 192 ? -51.296 -7.728 -24.090 1.00 48.34 192 PRO A O 1
ATOM 1481 N N . ILE A 1 193 ? -51.373 -5.556 -24.695 1.00 43.09 193 ILE A N 1
ATOM 1482 C CA . ILE A 1 193 ? -51.782 -4.699 -23.537 1.00 43.09 193 ILE A CA 1
ATOM 1483 C C . ILE A 1 193 ? -51.916 -5.304 -22.104 1.00 43.09 193 ILE A C 1
ATOM 1485 O O . ILE A 1 193 ? -52.788 -6.128 -21.880 1.00 43.09 193 ILE A O 1
ATOM 1489 N N . GLU A 1 194 ? -51.166 -4.789 -21.104 1.00 37.78 194 GLU A N 1
ATOM 1490 C CA . GLU A 1 194 ? -51.681 -4.024 -19.928 1.00 37.78 194 GLU A CA 1
ATOM 1491 C C . GLU A 1 194 ? -50.663 -3.790 -18.780 1.00 37.78 194 GLU A C 1
ATOM 1493 O O . GLU A 1 194 ? -49.854 -4.631 -18.408 1.00 37.78 194 GLU A O 1
ATOM 1498 N N . SER A 1 195 ? -50.745 -2.568 -18.243 1.00 41.19 195 SER A N 1
ATOM 1499 C CA . SER A 1 195 ? -50.323 -2.021 -16.943 1.00 41.19 195 SER A CA 1
ATOM 1500 C C . SER A 1 195 ? -49.486 -2.854 -15.950 1.00 41.19 195 SER A C 1
ATOM 1502 O O . SER A 1 195 ? -49.977 -3.811 -15.360 1.00 41.19 195 SER A O 1
ATOM 1504 N N . ARG A 1 196 ? -48.327 -2.310 -15.544 1.00 40.25 196 ARG A N 1
ATOM 1505 C CA . ARG A 1 196 ? -48.081 -1.839 -14.158 1.00 40.25 196 ARG A CA 1
ATOM 1506 C C . ARG A 1 196 ? -46.662 -1.293 -13.999 1.00 40.25 196 ARG A C 1
ATOM 1508 O O . ARG A 1 196 ? -45.674 -2.011 -14.111 1.00 40.25 196 ARG A O 1
ATOM 1515 N N . ILE A 1 197 ? -46.581 -0.011 -13.662 1.00 51.22 197 ILE A N 1
ATOM 1516 C CA . ILE A 1 197 ? -45.412 0.584 -13.018 1.00 51.22 197 ILE A CA 1
ATOM 1517 C C . ILE A 1 197 ? -45.464 0.148 -11.549 1.00 51.22 197 ILE A C 1
ATOM 1519 O O . ILE A 1 197 ? -46.431 0.453 -10.855 1.00 51.22 197 ILE A O 1
ATOM 1523 N N . GLY A 1 198 ? -44.442 -0.571 -11.088 1.00 40.53 198 GLY A N 1
ATOM 1524 C CA . GLY A 1 198 ? -44.242 -0.869 -9.670 1.00 40.53 198 GLY A CA 1
ATOM 1525 C C . GLY A 1 198 ? -43.589 -2.226 -9.420 1.00 40.53 198 GLY A C 1
ATOM 1526 O O . GLY A 1 198 ? -44.233 -3.254 -9.576 1.00 40.53 198 GLY A O 1
ATOM 1527 N N . ALA A 1 199 ? -42.330 -2.197 -8.970 1.00 44.69 199 ALA A N 1
ATOM 1528 C CA . ALA A 1 199 ? -41.595 -3.305 -8.341 1.00 44.69 199 ALA A CA 1
ATOM 1529 C C . ALA A 1 199 ? -40.980 -4.414 -9.229 1.00 44.69 199 ALA A C 1
ATOM 1531 O O . ALA A 1 199 ? -40.951 -5.573 -8.831 1.00 44.69 199 ALA A O 1
ATOM 1532 N N . ALA A 1 200 ? -40.386 -4.075 -10.380 1.00 44.84 200 ALA A N 1
ATOM 1533 C CA . ALA A 1 200 ? -39.578 -5.040 -11.150 1.00 44.84 200 ALA A CA 1
ATOM 1534 C C . ALA A 1 200 ? -38.335 -4.424 -11.825 1.00 44.84 200 ALA A C 1
ATOM 1536 O O . ALA A 1 200 ? -37.988 -4.786 -12.947 1.00 44.84 200 ALA A O 1
ATOM 1537 N N . HIS A 1 201 ? -37.665 -3.460 -11.183 1.00 49.97 201 HIS A N 1
ATOM 1538 C CA . HIS A 1 201 ? -36.545 -2.743 -11.814 1.00 49.97 201 HIS A CA 1
ATOM 1539 C C . HIS A 1 201 ? -35.143 -3.284 -11.497 1.00 49.97 201 HIS A C 1
ATOM 1541 O O . HIS A 1 201 ? -34.164 -2.591 -11.744 1.00 49.97 201 HIS A O 1
ATOM 1547 N N . THR A 1 202 ? -35.004 -4.509 -10.980 1.00 55.47 202 THR A N 1
ATOM 1548 C CA . THR A 1 202 ? -33.658 -5.042 -10.672 1.00 55.47 202 THR A CA 1
ATOM 1549 C C . THR A 1 202 ? -33.307 -6.351 -11.366 1.00 55.47 202 THR A C 1
ATOM 1551 O O . THR A 1 202 ? -32.129 -6.648 -11.467 1.00 55.47 202 THR A O 1
ATOM 1554 N N . PHE A 1 203 ? -34.244 -7.073 -11.981 1.00 48.59 203 PHE A N 1
ATOM 1555 C CA . PHE A 1 203 ? -33.899 -8.170 -12.894 1.00 48.59 203 PHE A CA 1
ATOM 1556 C C . PHE A 1 203 ? -34.972 -8.290 -13.976 1.00 48.59 203 PHE A C 1
ATOM 1558 O O . PHE A 1 203 ? -35.996 -8.943 -13.788 1.00 48.59 203 PHE A O 1
ATOM 1565 N N . ARG A 1 204 ? -34.759 -7.622 -15.115 1.00 66.31 204 ARG A N 1
ATOM 1566 C CA . ARG A 1 204 ? -35.538 -7.896 -16.329 1.00 66.31 204 ARG A CA 1
ATOM 1567 C C . ARG A 1 204 ? -34.958 -9.162 -16.979 1.00 66.31 204 ARG A C 1
ATOM 1569 O O . ARG A 1 204 ? -33.731 -9.264 -17.045 1.00 66.31 204 ARG A O 1
ATOM 1576 N N . PRO A 1 205 ? -35.779 -10.121 -17.446 1.00 64.94 205 PRO A N 1
ATOM 1577 C CA . PRO A 1 205 ? -35.275 -11.241 -18.236 1.00 64.94 205 PRO A CA 1
ATOM 1578 C C . PRO A 1 205 ? -34.510 -10.724 -19.463 1.00 64.94 205 PRO A C 1
ATOM 1580 O O . PRO A 1 205 ? -34.868 -9.688 -20.028 1.00 64.94 205 PRO A O 1
ATOM 1583 N N . ALA A 1 206 ? -33.436 -11.422 -19.843 1.00 65.81 206 ALA A N 1
ATOM 1584 C CA . ALA A 1 206 ? -32.618 -11.041 -20.989 1.00 65.81 206 ALA A CA 1
ATOM 1585 C C . ALA A 1 206 ? -33.497 -10.936 -22.256 1.00 65.81 206 ALA A C 1
ATOM 1587 O O . ALA A 1 206 ? -34.325 -11.823 -22.481 1.00 65.81 206 ALA A O 1
ATOM 1588 N N . PRO A 1 207 ? -33.361 -9.864 -23.061 1.00 73.12 207 PRO A N 1
ATOM 1589 C CA . PRO A 1 207 ? -34.164 -9.680 -24.265 1.00 73.12 207 PRO A CA 1
ATOM 1590 C C . PRO A 1 207 ? -33.901 -10.835 -25.232 1.00 73.12 207 PRO A C 1
ATOM 1592 O O . PRO A 1 207 ? -32.760 -11.099 -25.603 1.00 73.12 207 PRO A O 1
ATOM 1595 N N . ALA A 1 208 ? -34.963 -11.542 -25.612 1.00 69.62 208 ALA A N 1
ATOM 1596 C CA . ALA A 1 208 ? -34.860 -12.720 -26.467 1.00 69.62 208 ALA A CA 1
ATOM 1597 C C . ALA A 1 208 ? -34.844 -12.360 -27.961 1.00 69.62 208 ALA A C 1
ATOM 1599 O O . ALA A 1 208 ? -34.529 -13.210 -28.792 1.00 69.62 208 ALA A O 1
ATOM 1600 N N . THR A 1 209 ? -35.192 -11.117 -28.314 1.00 77.81 209 THR A N 1
ATOM 1601 C CA . THR A 1 209 ? -35.301 -10.672 -29.706 1.00 77.81 209 THR A CA 1
ATOM 1602 C C . THR A 1 209 ? -34.595 -9.340 -29.950 1.00 77.81 209 THR A C 1
ATOM 1604 O O . THR A 1 209 ? -34.520 -8.477 -29.074 1.00 77.81 209 THR A O 1
ATOM 1607 N N . ASP A 1 210 ? -34.132 -9.129 -31.183 1.00 80.62 210 ASP A N 1
ATOM 1608 C CA . ASP A 1 210 ? -33.480 -7.877 -31.596 1.00 80.62 210 ASP A CA 1
ATOM 1609 C C . ASP A 1 210 ? -34.391 -6.653 -31.435 1.00 80.62 210 ASP A C 1
ATOM 1611 O O . ASP A 1 210 ? -33.925 -5.540 -31.193 1.00 80.62 210 ASP A O 1
ATOM 1615 N N . THR A 1 211 ? -35.710 -6.846 -31.535 1.00 82.94 211 THR A N 1
ATOM 1616 C CA . THR A 1 211 ? -36.672 -5.753 -31.344 1.00 82.94 211 THR A CA 1
ATOM 1617 C C . THR A 1 211 ? -36.685 -5.287 -29.887 1.00 82.94 211 THR A C 1
ATOM 1619 O O . THR A 1 211 ? -36.733 -4.081 -29.637 1.00 82.94 211 THR A O 1
ATOM 1622 N N . ASP A 1 212 ? -36.552 -6.215 -28.937 1.00 80.38 212 ASP A N 1
ATOM 1623 C CA . ASP A 1 212 ? -36.477 -5.897 -27.509 1.00 80.38 212 ASP A CA 1
ATOM 1624 C C . ASP A 1 212 ? -35.165 -5.178 -27.162 1.00 80.38 212 ASP A C 1
ATOM 1626 O O . ASP A 1 212 ? -35.166 -4.254 -26.347 1.00 80.38 212 ASP A O 1
ATOM 1630 N N . LEU A 1 213 ? -34.056 -5.533 -27.825 1.00 84.38 213 LEU A N 1
ATOM 1631 C CA . LEU A 1 213 ? -32.771 -4.836 -27.685 1.00 84.38 213 LEU A CA 1
ATOM 1632 C C . LEU A 1 213 ? -32.843 -3.391 -28.184 1.00 84.38 213 LEU A C 1
ATOM 1634 O O . LEU A 1 213 ? -32.377 -2.483 -27.497 1.00 84.38 213 LEU A O 1
ATOM 1638 N N . VAL A 1 214 ? -33.460 -3.155 -29.346 1.00 90.06 214 VAL A N 1
ATOM 1639 C CA . VAL A 1 214 ? -33.641 -1.794 -29.879 1.00 90.06 214 VAL A CA 1
ATOM 1640 C C . VAL A 1 214 ? -34.552 -0.971 -28.968 1.00 90.06 214 VAL A C 1
ATOM 1642 O O . VAL A 1 214 ? -34.288 0.209 -28.731 1.00 90.06 214 VAL A O 1
ATOM 1645 N N . HIS A 1 215 ? -35.606 -1.584 -28.427 1.00 85.62 215 HIS A N 1
ATOM 1646 C CA . HIS A 1 215 ? -36.502 -0.907 -27.496 1.00 85.62 215 HIS A CA 1
ATOM 1647 C C . HIS A 1 215 ? -35.806 -0.571 -26.168 1.00 85.62 215 HIS A C 1
ATOM 1649 O O . HIS A 1 215 ? -36.035 0.503 -25.608 1.00 85.62 215 HIS A O 1
ATOM 1655 N N . LEU A 1 216 ? -34.932 -1.452 -25.674 1.00 89.31 216 LEU A N 1
ATOM 1656 C CA . LEU A 1 216 ? -34.120 -1.192 -24.488 1.00 89.31 216 LEU A CA 1
ATOM 1657 C C . LEU A 1 216 ? -33.089 -0.086 -24.745 1.00 89.31 216 LEU A C 1
ATOM 1659 O O . LEU A 1 216 ? -32.971 0.822 -23.930 1.00 89.31 216 LEU A O 1
ATOM 1663 N N . ALA A 1 217 ? -32.398 -0.119 -25.886 1.00 90.00 217 ALA A N 1
ATOM 1664 C CA . ALA A 1 217 ? -31.416 0.899 -26.252 1.00 90.00 217 ALA A CA 1
ATOM 1665 C C . ALA A 1 217 ? -32.045 2.300 -26.323 1.00 90.00 217 ALA A C 1
ATOM 1667 O O . ALA A 1 217 ? -31.477 3.249 -25.793 1.00 90.00 217 ALA A O 1
ATOM 1668 N N . ARG A 1 218 ? -33.251 2.424 -26.897 1.00 91.12 218 ARG A N 1
ATOM 1669 C CA . ARG A 1 218 ? -33.988 3.700 -26.911 1.00 91.12 218 ARG A CA 1
ATOM 1670 C C . ARG A 1 218 ? -34.402 4.158 -25.516 1.00 91.12 218 ARG A C 1
ATOM 1672 O O . ARG A 1 218 ? -34.264 5.331 -25.205 1.00 91.12 218 ARG A O 1
ATOM 1679 N N . ALA A 1 219 ? -34.861 3.234 -24.672 1.00 87.75 219 ALA A N 1
ATOM 1680 C CA . ALA A 1 219 ? -35.223 3.564 -23.298 1.00 87.75 219 ALA A CA 1
ATOM 1681 C C . ALA A 1 219 ? -34.013 4.038 -22.468 1.00 87.75 219 ALA A C 1
ATOM 1683 O O . ALA A 1 219 ? -34.183 4.885 -21.597 1.00 87.75 219 ALA A O 1
ATOM 1684 N N . LEU A 1 220 ? -32.805 3.520 -22.730 1.00 91.69 220 LEU A N 1
ATOM 1685 C CA . LEU A 1 220 ? -31.578 4.037 -22.115 1.00 91.69 220 LEU A CA 1
ATOM 1686 C C . LEU A 1 220 ? -31.170 5.409 -22.677 1.00 91.69 220 LEU A C 1
ATOM 1688 O O . LEU A 1 220 ? -30.829 6.276 -21.877 1.00 91.69 220 LEU A O 1
ATOM 1692 N N . ASP A 1 221 ? -31.250 5.627 -23.997 1.00 90.94 221 ASP A N 1
ATOM 1693 C CA . ASP A 1 221 ? -30.927 6.928 -24.623 1.00 90.94 221 ASP A CA 1
ATOM 1694 C C . ASP A 1 221 ? -31.833 8.051 -24.086 1.00 90.94 221 ASP A C 1
ATOM 1696 O O . ASP A 1 221 ? -31.375 9.158 -23.800 1.00 90.94 221 ASP A O 1
ATOM 1700 N N . ASP A 1 222 ? -33.116 7.753 -23.858 1.00 91.88 222 ASP A N 1
ATOM 1701 C CA . ASP A 1 222 ? -34.057 8.706 -23.263 1.00 91.88 222 ASP A CA 1
ATOM 1702 C C . ASP A 1 222 ? -33.689 9.062 -21.812 1.00 91.88 222 ASP A C 1
ATOM 1704 O O . ASP A 1 222 ? -33.792 10.227 -21.418 1.00 91.88 222 ASP A O 1
ATOM 1708 N N . ILE A 1 223 ? -33.223 8.091 -21.016 1.00 89.06 223 ILE A N 1
ATOM 1709 C CA . ILE A 1 223 ? -32.763 8.338 -19.640 1.00 89.06 223 ILE A CA 1
ATOM 1710 C C . ILE A 1 223 ? -31.464 9.153 -19.648 1.00 89.06 223 ILE A C 1
ATOM 1712 O O . ILE A 1 223 ? -31.325 10.087 -18.858 1.00 89.06 223 ILE A O 1
ATOM 1716 N N . GLU A 1 224 ? -30.532 8.852 -20.553 1.00 90.12 224 GLU A N 1
ATOM 1717 C CA . GLU A 1 224 ? -29.273 9.591 -20.683 1.00 90.12 224 GLU A CA 1
ATOM 1718 C C . GLU A 1 224 ? -29.522 11.057 -21.057 1.00 90.12 224 GLU A C 1
ATOM 1720 O O . GLU A 1 224 ? -28.984 11.960 -20.412 1.00 90.12 224 GLU A O 1
ATOM 1725 N N . ARG A 1 225 ? -30.427 11.320 -22.008 1.00 86.94 225 ARG A N 1
ATOM 1726 C CA . ARG A 1 225 ? -30.831 12.692 -22.360 1.00 86.94 225 ARG A CA 1
ATOM 1727 C C . ARG A 1 225 ? -31.506 13.425 -21.208 1.00 86.94 225 ARG A C 1
ATOM 1729 O O . ARG A 1 225 ? -31.250 14.610 -21.014 1.00 86.94 225 ARG A O 1
ATOM 1736 N N . GLN A 1 226 ? -32.352 12.750 -20.431 1.00 81.94 226 GLN A N 1
ATOM 1737 C CA . GLN A 1 226 ? -33.005 13.362 -19.267 1.00 81.94 226 GLN A CA 1
ATOM 1738 C C . GLN A 1 226 ? -32.011 13.749 -18.166 1.00 81.94 226 GLN A C 1
ATOM 1740 O O . GLN A 1 226 ? -32.245 14.727 -17.456 1.00 81.94 226 GLN A O 1
ATOM 1745 N N . VAL A 1 227 ? -30.907 13.011 -18.033 1.00 84.06 227 VAL A N 1
ATOM 1746 C CA . VAL A 1 227 ? -29.827 13.332 -17.091 1.00 84.06 227 VAL A CA 1
ATOM 1747 C C . VAL A 1 227 ? -28.914 14.427 -17.646 1.00 84.06 227 VAL A C 1
ATOM 1749 O O . VAL A 1 227 ? -28.525 15.310 -16.894 1.00 84.06 227 VAL A O 1
ATOM 1752 N N . ALA A 1 228 ? -28.618 14.419 -18.948 1.00 75.62 228 ALA A N 1
ATOM 1753 C CA . ALA A 1 228 ? -27.762 15.423 -19.588 1.00 75.62 228 ALA A CA 1
ATOM 1754 C C . ALA A 1 228 ? -28.400 16.825 -19.677 1.00 75.62 228 ALA A C 1
ATOM 1756 O O . ALA A 1 228 ? -27.690 17.817 -19.831 1.00 75.62 228 ALA A O 1
ATOM 1757 N N . HIS A 1 229 ? -29.730 16.915 -19.597 1.00 68.06 229 HIS A N 1
ATOM 1758 C CA . HIS A 1 229 ? -30.477 18.178 -19.617 1.00 68.06 229 HIS A CA 1
ATOM 1759 C C . HIS A 1 229 ? -30.893 18.685 -18.220 1.00 68.06 229 HIS A C 1
ATOM 1761 O O . HIS A 1 229 ? -31.731 19.586 -18.128 1.00 68.06 229 HIS A O 1
ATOM 1767 N N . ARG A 1 230 ? -30.314 18.138 -17.145 1.00 45.91 230 ARG A N 1
ATOM 1768 C CA . ARG A 1 230 ? -30.398 18.674 -15.776 1.00 45.91 230 ARG A CA 1
ATOM 1769 C C . ARG A 1 230 ? -29.055 19.221 -15.321 1.00 45.91 230 ARG A C 1
ATOM 1771 O O . ARG A 1 230 ? -29.096 20.218 -14.569 1.00 45.91 230 ARG A O 1
#

Organism: NCBI:txid1299334

Foldseek 3Di:
DVQDVQLDDADQDDFDADDDPDDWDADPNRQWIWDDDDPDIDIHGRHPVLVDPVNVPPRSSVSSVCSVQVVDPDHDDDDDPDPPPPPVPCCPPVNVDPPCVVVVVVVVVVVVVVVCVVVVVVCDPPPPPPPPDDDDDDDDDDDDDDDDDDDDDDDDDDDDDDDDDDDDDDDDDDDYDDDDDDDDDDDDDDDDDDDDDDDDPPDDPDDPDPVVVVVVVVVVVVVVVVVVVD